Protein AF-A0A9P5QME5-F1 (afdb_monomer)

Mean predicted aligned error: 23.56 Å

Foldseek 3Di:
DPPPPPPDDPQQAAPVPPRDGADVVQVRHDPVVSVVVVVVVPDPDDDDDDDDDDDDDDDDDDDDDDDDDDDDDDDDDDDDDDDDDDDDDDDDDDDDDDDDDDDDDDDDDDDDDDDDPPDDDDDPPDDDDDADPDLQAAPPPRHGHPPVCSVVQQEPLRHGHPPVCSDCVNDVRPDDPVVVVVVVVVVVDDPPPDPPPDDPDPDDDD

Radius of gyration: 39.19 Å; Cα contacts (8 Å, |Δi|>4): 108; chains: 1; bounding box: 88×94×102 Å

Solvent-accessible surface area (backbone atoms only — not comparable to full-atom values): 15048 Å² total; per-residue (Å²): 136,82,84,79,82,88,79,84,81,74,87,46,57,12,72,85,67,76,82,41,66,25,38,80,92,53,74,27,20,24,82,65,59,38,51,52,52,54,53,60,73,72,50,96,74,92,85,82,83,88,85,80,90,86,87,84,90,83,87,89,80,90,89,84,84,87,82,86,85,90,88,85,84,88,85,89,80,88,82,89,83,84,87,83,83,84,78,84,86,80,83,87,83,86,88,85,85,88,88,81,85,85,90,87,90,88,87,86,90,87,89,86,80,89,82,85,83,80,79,82,93,84,78,91,70,87,82,73,76,85,75,75,86,61,60,52,22,12,75,85,80,60,47,80,36,57,76,84,45,31,72,73,26,40,45,92,64,70,48,22,31,43,91,75,41,55,44,71,94,61,35,91,64,86,50,65,61,65,59,53,51,49,55,52,47,62,71,69,49,80,81,88,79,72,77,73,86,72,77,90,71,90,76,81,84,129

Structure (mmCIF, N/CA/C/O backbone):
data_AF-A0A9P5QME5-F1
#
_entry.id   AF-A0A9P5QME5-F1
#
loop_
_atom_site.group_PDB
_atom_site.id
_atom_site.type_symbol
_atom_site.label_atom_id
_atom_site.label_alt_id
_atom_site.label_comp_id
_atom_site.label_asym_id
_atom_site.label_entity_id
_atom_site.label_seq_id
_atom_site.pdbx_PDB_ins_code
_atom_site.Cartn_x
_atom_site.Cartn_y
_atom_site.Cartn_z
_atom_site.occupancy
_atom_site.B_iso_or_equiv
_atom_site.auth_seq_id
_atom_site.auth_comp_id
_atom_site.auth_asym_id
_atom_site.auth_atom_id
_atom_site.pdbx_PDB_model_num
ATOM 1 N N . MET A 1 1 ? 12.843 -11.109 41.846 1.00 45.56 1 MET A N 1
ATOM 2 C CA . MET A 1 1 ? 11.575 -11.791 42.178 1.00 45.56 1 MET A CA 1
ATOM 3 C C . MET A 1 1 ? 10.487 -10.994 41.500 1.00 45.56 1 MET A C 1
ATOM 5 O O . MET A 1 1 ? 9.887 -10.118 42.103 1.00 45.56 1 MET A O 1
ATOM 9 N N . GLU A 1 2 ? 10.344 -11.205 40.196 1.00 48.97 2 GLU A N 1
ATOM 10 C CA . GLU A 1 2 ? 9.246 -10.655 39.417 1.00 48.97 2 GLU A CA 1
ATOM 11 C C . GLU A 1 2 ? 7.987 -11.475 39.699 1.00 48.97 2 GLU A C 1
ATOM 13 O O . GLU A 1 2 ? 7.850 -12.608 39.233 1.00 48.97 2 GLU A O 1
ATOM 18 N N . ASP A 1 3 ? 7.069 -10.905 40.476 1.00 53.53 3 ASP A N 1
ATOM 19 C CA . ASP A 1 3 ? 5.746 -11.478 40.687 1.00 53.53 3 ASP A CA 1
ATOM 20 C C . ASP A 1 3 ? 4.913 -11.357 39.406 1.00 53.53 3 ASP A C 1
ATOM 22 O O . ASP A 1 3 ? 4.231 -10.372 39.120 1.00 53.53 3 ASP A O 1
ATOM 26 N N . ASN A 1 4 ? 4.997 -12.424 38.619 1.00 53.22 4 ASN A N 1
ATOM 27 C CA . ASN A 1 4 ? 4.122 -12.777 37.516 1.00 53.22 4 ASN A CA 1
ATOM 28 C C . ASN A 1 4 ? 2.704 -13.071 38.050 1.00 53.22 4 ASN A C 1
ATOM 30 O O . ASN A 1 4 ? 2.338 -14.222 38.283 1.00 53.22 4 ASN A O 1
ATOM 34 N N . ASN A 1 5 ? 1.893 -12.030 38.265 1.00 56.56 5 ASN A N 1
ATOM 35 C CA . ASN A 1 5 ? 0.489 -12.168 38.667 1.00 56.56 5 ASN A CA 1
ATOM 36 C C . ASN A 1 5 ? -0.425 -12.383 37.439 1.00 56.56 5 ASN A C 1
ATOM 38 O O . ASN A 1 5 ? -1.258 -11.550 37.086 1.00 56.56 5 ASN A O 1
ATOM 42 N N . THR A 1 6 ? -0.247 -13.518 36.756 1.00 58.12 6 THR A N 1
ATOM 43 C CA . THR A 1 6 ? -1.098 -13.978 35.639 1.00 58.12 6 THR A CA 1
ATOM 44 C C . THR A 1 6 ? -2.288 -14.791 36.165 1.00 58.12 6 THR A C 1
ATOM 46 O O . THR A 1 6 ? -2.459 -15.966 35.853 1.00 58.12 6 THR A O 1
ATOM 49 N N . SER A 1 7 ? -3.127 -14.204 37.019 1.00 56.75 7 SER A N 1
ATOM 50 C CA . SER A 1 7 ? -4.334 -14.891 37.506 1.00 56.75 7 SER A CA 1
ATOM 51 C C . SER A 1 7 ? -5.440 -13.921 37.888 1.00 56.75 7 SER A C 1
ATOM 53 O O . SER A 1 7 ? -5.770 -13.838 39.055 1.00 56.75 7 SER A O 1
ATOM 55 N N . GLN A 1 8 ? -6.018 -13.204 36.918 1.00 55.16 8 GLN A N 1
ATOM 56 C CA . GLN A 1 8 ? -7.387 -12.651 36.971 1.00 55.16 8 GLN A CA 1
ATOM 57 C C . GLN A 1 8 ? -7.778 -12.118 35.575 1.00 55.16 8 GLN A C 1
ATOM 59 O O . GLN A 1 8 ? -7.881 -10.913 35.367 1.00 55.16 8 GLN A O 1
ATOM 64 N N . ASN A 1 9 ? -7.954 -12.980 34.570 1.00 62.75 9 ASN A N 1
ATOM 65 C CA . ASN A 1 9 ? -8.528 -12.515 33.299 1.00 62.75 9 ASN A CA 1
ATOM 66 C C . ASN A 1 9 ? -9.528 -13.523 32.733 1.00 62.75 9 ASN A C 1
ATOM 68 O O . ASN A 1 9 ? -9.356 -14.076 31.649 1.00 62.75 9 ASN A O 1
ATOM 72 N N . MET A 1 10 ? -10.584 -13.778 33.508 1.00 61.50 10 MET A N 1
ATOM 73 C CA . MET A 1 10 ? -11.846 -14.205 32.915 1.00 61.50 10 MET A CA 1
ATOM 74 C C . MET A 1 10 ? -12.457 -12.963 32.252 1.00 61.50 10 MET A C 1
ATOM 76 O O . MET A 1 10 ? -12.525 -11.928 32.918 1.00 61.50 10 MET A O 1
ATOM 80 N N . PRO A 1 11 ? -12.871 -13.005 30.973 1.00 79.31 11 PRO A N 1
ATOM 81 C CA . PRO A 1 11 ? -13.381 -11.818 30.301 1.00 79.31 11 PRO A CA 1
ATOM 82 C C . PRO A 1 11 ? -14.681 -11.343 30.965 1.00 79.31 11 PRO A C 1
ATOM 84 O O . PRO A 1 11 ? -15.752 -11.901 30.731 1.00 79.31 11 PRO A O 1
ATOM 87 N N . ILE A 1 12 ? -14.588 -10.322 31.821 1.00 83.81 12 ILE A N 1
ATOM 88 C CA . ILE A 1 12 ? -15.750 -9.723 32.479 1.00 83.81 12 ILE A CA 1
ATOM 89 C C . ILE A 1 12 ? -16.544 -8.988 31.403 1.00 83.81 12 ILE A C 1
ATOM 91 O O . ILE A 1 12 ? -16.054 -8.045 30.779 1.00 83.81 12 ILE A O 1
ATOM 95 N N . VAL A 1 13 ? -17.771 -9.432 31.155 1.00 92.12 13 VAL A N 1
ATOM 96 C CA . VAL A 1 13 ? -18.701 -8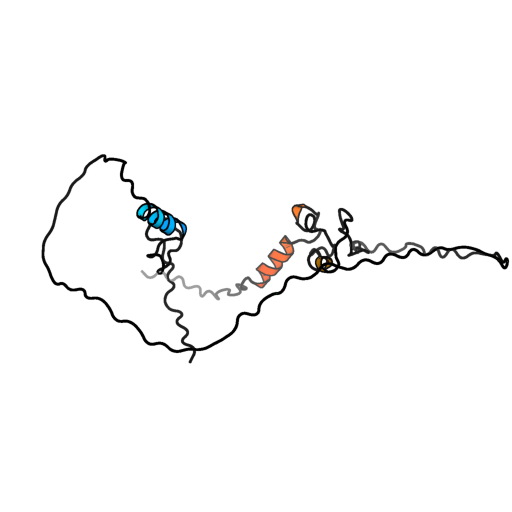.732 30.266 1.00 92.12 13 VAL A CA 1
ATOM 97 C C . VAL A 1 13 ? -19.281 -7.513 30.974 1.00 92.12 13 VAL A C 1
ATOM 99 O O . VAL A 1 13 ? -19.407 -7.478 32.195 1.00 92.12 13 VAL A O 1
ATOM 102 N N . CYS A 1 14 ? -19.628 -6.493 30.198 1.00 95.25 14 CYS A N 1
ATOM 103 C CA . CYS A 1 14 ? -20.226 -5.268 30.701 1.00 95.25 14 CYS A CA 1
ATOM 104 C C . CYS A 1 14 ? -21.460 -5.567 31.568 1.00 95.25 14 CYS A C 1
ATOM 106 O O . CYS A 1 14 ? -22.380 -6.235 31.101 1.00 95.25 14 CYS A O 1
ATOM 108 N N . ALA A 1 15 ? -21.528 -4.980 32.765 1.00 92.69 15 ALA A N 1
ATOM 109 C CA . ALA A 1 15 ? -22.644 -5.125 33.703 1.00 92.69 15 ALA A CA 1
ATOM 110 C C . ALA A 1 15 ? -24.009 -4.739 33.093 1.00 92.69 15 ALA A C 1
ATOM 112 O O . ALA A 1 15 ? -25.019 -5.365 33.390 1.00 92.69 15 ALA A O 1
ATOM 113 N N . ASN A 1 16 ? -24.035 -3.778 32.159 1.00 89.25 16 ASN A N 1
ATOM 114 C CA . ASN A 1 16 ? -25.235 -3.423 31.382 1.00 89.25 16 ASN A CA 1
ATOM 115 C C . ASN A 1 16 ? -25.607 -4.426 30.264 1.00 89.25 16 ASN A C 1
ATOM 117 O O . ASN A 1 16 ? -26.456 -4.118 29.431 1.00 89.25 16 ASN A O 1
ATOM 121 N N . GLY A 1 17 ? -24.952 -5.586 30.170 1.00 89.12 17 GLY A N 1
ATOM 122 C CA . GLY A 1 17 ? -25.326 -6.662 29.245 1.00 89.12 17 GLY A CA 1
ATOM 123 C C . GLY A 1 17 ? -25.098 -6.375 27.755 1.00 89.12 17 GLY A C 1
ATOM 124 O O . GLY A 1 17 ? -25.657 -7.062 26.909 1.00 89.12 17 GLY A O 1
ATOM 125 N N . CYS A 1 18 ? -24.279 -5.382 27.391 1.00 91.56 18 CYS A N 1
ATOM 126 C CA . CYS A 1 18 ? -24.113 -4.953 25.992 1.00 91.56 18 CYS A CA 1
ATOM 127 C C . CYS A 1 18 ? -23.162 -5.824 25.142 1.00 91.56 18 CYS A C 1
ATOM 129 O O . CYS A 1 18 ? -22.873 -5.474 23.999 1.00 91.56 18 CYS A O 1
ATOM 131 N N . GLY A 1 19 ? -22.633 -6.920 25.695 1.00 89.94 19 GLY A N 1
ATOM 132 C CA . GLY A 1 19 ? -21.739 -7.848 24.988 1.00 89.94 19 GLY A CA 1
ATOM 133 C C . GLY A 1 19 ? -20.298 -7.360 24.778 1.00 89.94 19 GLY A C 1
ATOM 134 O O . GLY A 1 19 ? -19.518 -8.042 24.124 1.00 89.94 19 GLY A O 1
ATOM 135 N N . PHE A 1 20 ? -19.920 -6.200 25.327 1.00 92.50 20 PHE A N 1
ATOM 136 C CA . PHE A 1 20 ? -18.538 -5.702 25.316 1.00 92.50 20 PHE A CA 1
ATOM 137 C C . PHE A 1 20 ? -17.849 -5.941 26.667 1.00 92.50 20 PHE A C 1
ATOM 139 O O . PHE A 1 20 ? -18.527 -6.028 27.689 1.00 92.50 20 PHE A O 1
ATOM 146 N N . TYR A 1 21 ? -16.517 -6.004 26.693 1.00 93.62 21 TYR A N 1
ATOM 147 C CA . TYR A 1 21 ? -15.744 -6.216 27.922 1.00 93.62 21 TYR A CA 1
ATOM 148 C C . TYR A 1 21 ? -15.855 -5.024 28.893 1.00 93.62 21 TYR A C 1
ATOM 150 O O . TYR A 1 21 ? -15.732 -3.860 28.497 1.00 93.62 21 TYR A O 1
ATOM 158 N N . GLY A 1 22 ? -16.123 -5.318 30.164 1.00 92.88 22 GLY A N 1
ATOM 159 C CA . GLY A 1 22 ? -16.172 -4.360 31.265 1.00 92.88 22 GLY A CA 1
ATOM 160 C C . GLY A 1 22 ? -14.813 -4.206 31.948 1.00 92.88 22 GLY A C 1
ATOM 161 O O . GLY A 1 22 ? -13.978 -5.103 31.879 1.00 92.88 22 GLY A O 1
ATOM 162 N N . ASN A 1 23 ? -14.581 -3.067 32.605 1.00 89.69 23 ASN A N 1
ATOM 163 C CA . ASN A 1 23 ? -13.358 -2.832 33.375 1.00 89.69 23 ASN A CA 1
ATOM 164 C C . ASN A 1 23 ? -13.697 -2.691 34.878 1.00 89.69 23 ASN A C 1
ATOM 166 O O . ASN A 1 23 ? -14.629 -1.972 35.233 1.00 89.69 23 ASN A O 1
ATOM 170 N N . PRO A 1 24 ? -12.961 -3.318 35.806 1.00 89.00 24 PRO A N 1
ATOM 171 C CA . PRO A 1 24 ? -13.186 -3.107 37.239 1.00 89.00 24 PRO A CA 1
ATOM 172 C C . PRO A 1 24 ? -13.081 -1.632 37.669 1.00 89.00 24 PRO A C 1
ATOM 174 O O . PRO A 1 24 ? -13.783 -1.217 38.585 1.00 89.00 24 PRO A O 1
ATOM 177 N N . ILE A 1 25 ? -12.291 -0.805 36.969 1.00 87.50 25 ILE A N 1
ATOM 178 C CA . ILE A 1 25 ? -12.149 0.637 37.258 1.00 87.50 25 ILE A CA 1
ATOM 179 C C . ILE A 1 25 ? -13.458 1.407 37.011 1.00 87.50 25 ILE A C 1
ATOM 181 O O . ILE A 1 25 ? -13.712 2.425 37.649 1.00 87.50 25 ILE A O 1
ATOM 185 N N . ASN A 1 26 ? -14.304 0.947 36.086 1.00 88.44 26 ASN A N 1
ATOM 186 C CA . ASN A 1 26 ? -15.525 1.643 35.680 1.00 88.44 26 ASN A CA 1
ATOM 187 C C . ASN A 1 26 ? -16.798 0.864 36.060 1.00 88.44 26 ASN A C 1
ATOM 189 O O . ASN A 1 26 ? -17.776 0.864 35.311 1.00 88.44 26 ASN A O 1
ATOM 193 N N . ASN A 1 27 ? -16.782 0.218 37.232 1.00 89.12 27 ASN A N 1
ATOM 194 C CA . ASN A 1 27 ? -17.872 -0.612 37.761 1.00 89.12 27 ASN A CA 1
ATOM 195 C C . ASN A 1 27 ? -18.264 -1.766 36.821 1.00 89.12 27 ASN A C 1
ATOM 197 O O . ASN A 1 27 ? -19.446 -2.024 36.600 1.00 89.12 27 ASN A O 1
ATOM 201 N N . ASN A 1 28 ? -17.274 -2.445 36.234 1.00 91.81 28 ASN A N 1
ATOM 202 C CA . ASN A 1 28 ? -17.462 -3.537 35.273 1.00 91.81 28 ASN A CA 1
ATOM 203 C C . ASN A 1 28 ? -18.304 -3.139 34.051 1.00 91.81 28 ASN A C 1
ATOM 205 O O . ASN A 1 28 ? -18.973 -3.976 33.449 1.00 91.81 28 ASN A O 1
ATOM 209 N N . MET A 1 29 ? -18.283 -1.868 33.650 1.00 93.38 29 MET A N 1
ATOM 210 C CA . MET A 1 29 ? -19.073 -1.358 32.532 1.00 93.38 29 MET A CA 1
ATOM 211 C C . MET A 1 29 ? -18.200 -1.178 31.281 1.00 93.38 29 MET A C 1
ATOM 213 O O . MET A 1 29 ? -16.991 -0.991 31.362 1.00 93.38 29 MET A O 1
ATOM 217 N N . CYS A 1 30 ? -18.758 -1.192 30.072 1.00 94.12 30 CYS A N 1
ATOM 218 C CA . CYS A 1 30 ? -17.967 -0.794 28.903 1.00 94.12 30 CYS A CA 1
ATOM 219 C C . CYS A 1 30 ? -17.785 0.734 28.863 1.00 94.12 30 CYS A C 1
ATOM 221 O O . CYS A 1 30 ? -18.551 1.489 29.465 1.00 94.12 30 CYS A O 1
ATOM 223 N N . SER A 1 31 ? -16.808 1.223 28.095 1.00 90.19 31 SER A N 1
ATOM 224 C CA . SER A 1 31 ? -16.542 2.664 27.942 1.00 90.19 31 SER A CA 1
ATOM 225 C C . SER A 1 31 ? -17.744 3.472 27.421 1.00 90.19 31 SER A C 1
ATOM 227 O O . SER A 1 31 ? -17.856 4.660 27.723 1.00 90.19 31 SER A O 1
ATOM 229 N N . LYS A 1 32 ? -18.663 2.846 26.670 1.00 92.62 32 LYS A N 1
ATOM 230 C CA . LYS A 1 32 ? -19.908 3.473 26.189 1.00 92.62 32 LYS A CA 1
ATOM 231 C C . LYS A 1 32 ? -20.979 3.538 27.279 1.00 92.62 32 LYS A C 1
ATOM 233 O O . LYS A 1 32 ? -21.525 4.608 27.532 1.00 92.62 32 LYS A O 1
ATOM 238 N N . CYS A 1 33 ? -21.248 2.417 27.945 1.00 93.94 33 CYS A N 1
ATOM 239 C CA . CYS A 1 33 ? -22.246 2.332 29.008 1.00 93.94 33 CYS A CA 1
ATOM 240 C C . CYS A 1 33 ? -21.843 3.156 30.236 1.00 93.94 33 CYS A C 1
ATOM 242 O O . CYS A 1 33 ? -22.696 3.803 30.833 1.00 93.94 33 CYS A O 1
ATOM 244 N N . PHE A 1 34 ? -20.549 3.211 30.567 1.00 93.38 34 PHE A N 1
ATOM 245 C CA . PHE A 1 34 ? -20.064 4.055 31.656 1.00 93.38 34 PHE A CA 1
ATOM 246 C C . PHE A 1 34 ? -20.339 5.535 31.371 1.00 93.38 34 PHE A C 1
ATOM 248 O O . PHE A 1 34 ? -20.935 6.210 32.200 1.00 93.38 34 PHE A O 1
ATOM 255 N N . LYS A 1 35 ? -20.021 6.020 30.160 1.00 93.12 35 LYS A N 1
ATOM 256 C CA . LYS A 1 35 ? -20.321 7.403 29.747 1.00 93.12 35 LYS A CA 1
ATOM 257 C C . LYS A 1 35 ? -21.814 7.722 29.817 1.00 93.12 35 LYS A C 1
ATOM 259 O O . LYS A 1 35 ? -22.168 8.798 30.284 1.00 93.12 35 LYS A O 1
ATOM 264 N N . GLN A 1 36 ? -22.678 6.802 29.386 1.00 90.44 36 GLN A N 1
ATOM 265 C CA . GLN A 1 36 ? -24.132 6.985 29.467 1.00 90.44 36 GLN A CA 1
ATOM 266 C C . GLN A 1 36 ? -24.603 7.150 30.915 1.00 90.44 36 GLN A C 1
ATOM 268 O O . GLN A 1 36 ? -25.378 8.059 31.197 1.00 90.44 36 GLN A O 1
ATOM 273 N N . VAL A 1 37 ? -24.102 6.321 31.835 1.00 87.06 37 VAL A N 1
ATOM 274 C CA . VAL A 1 37 ? -24.441 6.411 33.264 1.00 87.06 37 VAL A CA 1
ATOM 275 C C . VAL A 1 37 ? -23.867 7.684 33.892 1.00 87.06 37 VAL A C 1
ATOM 277 O O . VAL A 1 37 ? -24.584 8.394 34.591 1.00 87.06 37 VAL A O 1
ATOM 280 N N . SER A 1 38 ? -22.618 8.047 33.588 1.00 83.88 38 SER A N 1
ATOM 281 C CA . SER A 1 38 ? -22.007 9.287 34.084 1.00 83.88 38 SER A CA 1
ATOM 282 C C . SER A 1 38 ? -22.748 10.540 33.608 1.00 83.88 38 SER A C 1
ATOM 284 O O . SER A 1 38 ? -22.919 11.477 34.379 1.00 83.88 38 SER A O 1
ATOM 286 N N . GLN A 1 39 ? -23.222 10.559 32.359 1.00 82.12 39 GLN A N 1
ATOM 287 C CA . GLN A 1 39 ? -23.988 11.682 31.806 1.00 82.12 39 GLN A CA 1
ATOM 288 C C . GLN A 1 39 ? -25.402 11.759 32.391 1.00 82.12 39 GLN A C 1
ATOM 290 O O . GLN A 1 39 ? -25.888 12.855 32.659 1.00 82.12 39 GLN A O 1
ATOM 295 N N . LYS A 1 40 ? -26.039 10.609 32.651 1.00 79.19 40 LYS A N 1
ATOM 296 C CA . LYS A 1 40 ? -27.345 10.540 33.324 1.00 79.19 40 LYS A CA 1
ATOM 297 C C . LYS A 1 40 ? -27.268 11.061 34.765 1.00 79.19 40 LYS A C 1
ATOM 299 O O . LYS A 1 40 ? -28.196 11.715 35.217 1.00 79.19 40 LYS A O 1
ATOM 304 N N . ASN A 1 41 ? -26.146 10.821 35.449 1.00 76.38 41 ASN A N 1
ATOM 305 C CA . ASN A 1 41 ? -25.913 11.271 36.825 1.00 76.38 41 ASN A CA 1
ATOM 306 C C . ASN A 1 41 ? -25.453 12.737 36.934 1.00 76.38 41 ASN A C 1
ATOM 308 O O . ASN A 1 41 ? -25.523 13.310 38.015 1.00 76.38 41 ASN A O 1
ATOM 312 N N . ASN A 1 42 ? -24.963 13.348 35.849 1.00 72.88 42 ASN A N 1
ATOM 313 C CA . ASN A 1 42 ? -24.484 14.737 35.844 1.00 72.88 42 ASN A CA 1
ATOM 314 C C . ASN A 1 42 ? -25.526 15.742 35.313 1.00 72.88 42 ASN A C 1
ATOM 316 O O . ASN A 1 42 ? -25.275 16.942 35.321 1.00 72.88 42 ASN A O 1
ATOM 320 N N . SER A 1 43 ? -26.700 15.280 34.870 1.00 57.25 43 SER A N 1
ATOM 321 C CA . SER A 1 43 ? -27.783 16.150 34.404 1.00 57.25 43 SER A CA 1
ATOM 322 C C . SER A 1 43 ? -28.946 16.153 35.403 1.00 57.25 43 SER A C 1
ATOM 324 O O . SER A 1 43 ? -29.579 15.113 35.596 1.00 57.25 43 SER A O 1
ATOM 326 N N . PRO A 1 44 ? -29.273 17.293 36.038 1.00 58.25 44 PRO A N 1
ATOM 327 C CA . PRO A 1 44 ? -30.467 17.408 36.853 1.00 58.25 44 PRO A CA 1
ATOM 328 C C . PRO A 1 44 ? -31.637 17.787 35.943 1.00 58.25 44 PRO A C 1
ATOM 330 O O . PRO A 1 44 ? -31.926 18.965 35.760 1.00 58.25 44 PRO A O 1
ATOM 333 N N . ASN A 1 45 ? -32.326 16.805 35.361 1.00 50.56 45 ASN A N 1
ATOM 334 C CA . ASN A 1 45 ? -33.743 17.007 35.060 1.00 50.56 45 ASN A CA 1
ATOM 335 C C . ASN A 1 45 ? -34.525 15.681 35.010 1.00 50.56 45 ASN A C 1
ATOM 337 O O . ASN A 1 45 ? -34.280 14.860 34.119 1.00 50.56 45 ASN A O 1
ATOM 341 N N . PRO A 1 46 ? -35.473 15.462 35.940 1.00 61.75 46 PRO A N 1
ATOM 342 C CA . PRO A 1 46 ? -36.446 14.389 35.854 1.00 61.75 46 PRO A CA 1
ATOM 343 C C . PRO A 1 46 ? -37.601 14.845 34.959 1.00 61.75 46 PRO A C 1
ATOM 345 O O . PRO A 1 46 ? -38.164 15.902 35.201 1.00 61.75 46 PRO A O 1
ATOM 348 N N . ASN A 1 47 ? -37.952 14.068 33.932 1.00 42.72 47 ASN A N 1
ATOM 349 C CA . ASN A 1 47 ? -39.333 13.916 33.450 1.00 42.72 47 ASN A CA 1
ATOM 350 C C . ASN A 1 47 ? -39.381 12.981 32.237 1.00 42.72 47 ASN A C 1
ATOM 352 O O . ASN A 1 47 ? -39.238 13.409 31.098 1.00 42.72 47 ASN A O 1
ATOM 356 N N . THR A 1 48 ? -39.673 11.710 32.501 1.00 48.75 48 THR A N 1
ATOM 357 C CA . THR A 1 48 ? -40.696 10.977 31.743 1.00 48.75 48 THR A CA 1
ATOM 358 C C . THR A 1 48 ? -41.358 9.999 32.702 1.00 48.75 48 THR A C 1
ATOM 360 O O . THR A 1 48 ? -40.714 9.081 33.212 1.00 48.75 48 THR A O 1
ATOM 363 N N . SER A 1 49 ? -42.630 10.269 32.977 1.00 47.59 49 SER A N 1
ATOM 364 C CA . SER A 1 49 ? -43.505 9.514 33.860 1.00 47.59 49 SER A CA 1
ATOM 365 C C . SER A 1 49 ? -43.836 8.121 33.325 1.00 47.59 49 SER A C 1
ATOM 367 O O . SER A 1 49 ? -44.064 7.922 32.136 1.00 47.59 49 SER A O 1
ATOM 369 N N . ALA A 1 50 ? -43.872 7.203 34.286 1.00 45.78 50 ALA A N 1
ATOM 370 C CA . ALA A 1 50 ? -44.650 5.978 34.434 1.00 45.78 50 ALA A CA 1
ATOM 371 C C . ALA A 1 50 ? -45.657 5.545 33.346 1.00 45.78 50 ALA A C 1
ATOM 373 O O . ALA A 1 50 ? -46.577 6.276 32.993 1.00 45.78 50 ALA A O 1
ATOM 374 N N . ALA A 1 51 ? -45.597 4.247 33.039 1.00 42.97 51 ALA A N 1
ATOM 375 C CA . ALA A 1 51 ? -46.712 3.291 33.100 1.00 42.97 51 ALA A CA 1
ATOM 376 C C . ALA A 1 51 ? -46.102 1.869 33.135 1.00 42.97 51 ALA A C 1
ATOM 378 O O . ALA A 1 51 ? -45.101 1.644 32.469 1.00 42.97 51 ALA A O 1
ATOM 379 N N . VAL A 1 52 ? -46.591 0.832 33.814 1.00 41.75 52 VAL A N 1
ATOM 380 C CA . VAL A 1 52 ? -47.492 0.622 34.955 1.00 41.75 52 VAL A CA 1
ATOM 381 C C . VAL A 1 52 ? -47.344 -0.881 35.307 1.00 41.75 52 VAL A C 1
ATOM 383 O O . VAL A 1 52 ? -47.140 -1.688 34.408 1.00 41.75 52 VAL A O 1
ATOM 386 N N . SER A 1 53 ? -47.450 -1.231 36.593 1.00 44.28 53 SER A N 1
ATOM 387 C CA . SER A 1 53 ? -47.823 -2.543 37.175 1.00 44.28 53 SER A CA 1
ATOM 388 C C . SER A 1 53 ? -47.120 -3.851 36.756 1.00 44.28 53 SER A C 1
ATOM 390 O O . SER A 1 53 ? -47.311 -4.357 35.657 1.00 44.28 53 SER A O 1
ATOM 392 N N . THR A 1 54 ? -46.530 -4.560 37.730 1.00 38.06 54 THR A N 1
ATOM 393 C CA . THR A 1 54 ? -47.173 -5.719 38.405 1.00 38.06 54 THR A CA 1
ATOM 394 C C . THR A 1 54 ? -46.315 -6.215 39.583 1.00 38.06 54 THR A C 1
ATOM 396 O O . THR A 1 54 ? -45.095 -6.108 39.596 1.00 38.06 54 THR A O 1
ATOM 399 N N . GLN A 1 55 ? -47.027 -6.665 40.610 1.00 50.41 55 GLN A N 1
ATOM 400 C CA . GLN A 1 55 ? -46.682 -6.914 42.009 1.00 50.41 55 GLN A CA 1
ATOM 401 C C . GLN A 1 55 ? -45.788 -8.151 42.236 1.00 50.41 55 GLN A C 1
ATOM 403 O O . GLN A 1 55 ? -45.894 -9.112 41.481 1.00 50.41 55 GLN A O 1
ATOM 408 N N . LYS A 1 56 ? -45.032 -8.192 43.351 1.00 42.09 56 LYS A N 1
ATOM 409 C CA . LYS A 1 56 ? -45.286 -9.102 44.501 1.00 42.09 56 LYS A CA 1
ATOM 410 C C . LYS A 1 56 ? -44.228 -8.944 45.611 1.00 42.09 56 LYS A C 1
ATOM 412 O O . LYS A 1 56 ? -43.031 -8.946 45.361 1.00 42.09 56 LYS A O 1
ATOM 417 N N . GLN A 1 57 ? -44.733 -8.813 46.837 1.00 45.16 57 GLN A N 1
ATOM 418 C CA . GLN A 1 57 ? -44.044 -8.730 48.132 1.00 45.16 57 GLN A CA 1
ATOM 419 C C . GLN A 1 57 ? -43.308 -10.028 48.497 1.00 45.16 57 GLN A C 1
ATOM 421 O O . GLN A 1 57 ? -43.856 -11.097 48.221 1.00 45.16 57 GLN A O 1
ATOM 426 N N . THR A 1 58 ? -42.175 -9.944 49.214 1.00 34.31 58 THR A N 1
ATOM 427 C CA . THR A 1 58 ? -41.963 -10.548 50.560 1.00 34.31 58 THR A CA 1
ATOM 428 C C . THR A 1 58 ? -40.630 -10.064 51.175 1.00 34.31 58 THR A C 1
ATOM 430 O O . THR A 1 58 ? -39.583 -10.270 50.573 1.00 34.31 58 THR A O 1
ATOM 433 N N . GLU A 1 59 ? -40.674 -9.440 52.359 1.00 51.00 59 GLU A N 1
ATOM 434 C CA . GLU A 1 59 ? -39.572 -9.432 53.353 1.00 51.00 59 GLU A CA 1
ATOM 435 C C . GLU A 1 59 ? -39.747 -10.648 54.292 1.00 51.00 59 GLU A C 1
ATOM 437 O O . GLU A 1 59 ? -40.841 -11.231 54.285 1.00 51.00 59 GLU A O 1
ATOM 442 N N . PRO A 1 60 ? -38.709 -11.117 55.019 1.00 51.59 60 PRO A N 1
ATOM 443 C CA . PRO A 1 60 ? -38.223 -10.538 56.303 1.00 51.59 60 PRO A CA 1
ATOM 444 C C . PRO A 1 60 ? -36.664 -10.523 56.368 1.00 51.59 60 PRO A C 1
ATOM 446 O O .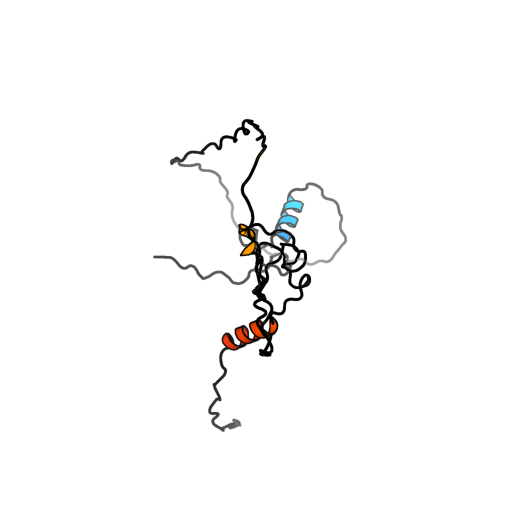 PRO A 1 60 ? -36.031 -11.081 55.481 1.00 51.59 60 PRO A O 1
ATOM 449 N N . ASP A 1 61 ? -35.886 -10.041 57.344 1.00 35.41 61 ASP A N 1
ATOM 450 C CA . ASP A 1 61 ? -35.981 -9.222 58.563 1.00 35.41 61 ASP A CA 1
ATOM 451 C C . ASP A 1 61 ? -34.527 -9.153 59.141 1.00 35.41 61 ASP A C 1
ATOM 453 O O . ASP A 1 61 ? -33.883 -10.191 59.278 1.00 35.41 61 ASP A O 1
ATOM 457 N N . LEU A 1 62 ? -34.039 -7.931 59.436 1.00 49.53 62 LEU A N 1
ATOM 458 C CA . LEU A 1 62 ? -33.054 -7.516 60.480 1.00 49.53 62 LEU A CA 1
ATOM 459 C C . LEU A 1 62 ? -31.551 -7.986 60.446 1.00 49.53 62 LEU A C 1
ATOM 461 O O . LEU A 1 62 ? -31.169 -8.842 59.658 1.00 49.53 62 LEU A O 1
ATOM 465 N N . PRO A 1 63 ? -30.635 -7.414 61.282 1.00 58.91 63 PRO A N 1
ATOM 466 C CA . PRO A 1 63 ? -30.062 -6.052 61.175 1.00 58.91 63 PRO A CA 1
ATOM 467 C C . PRO A 1 63 ? -28.521 -5.997 61.441 1.00 58.91 63 PRO A C 1
ATOM 469 O O . PRO A 1 63 ? -27.940 -6.981 61.878 1.00 58.91 63 PRO A O 1
ATOM 472 N N . MET A 1 64 ? -27.854 -4.839 61.253 1.00 38.19 64 MET A N 1
ATOM 473 C CA . MET A 1 64 ? -26.883 -4.214 62.202 1.00 38.19 64 MET A CA 1
ATOM 474 C C . MET A 1 64 ? -25.877 -3.226 61.563 1.00 38.19 64 MET A C 1
ATOM 476 O O . MET A 1 64 ? -25.141 -3.565 60.646 1.00 38.19 64 MET A O 1
ATOM 480 N N . THR A 1 65 ? -25.806 -2.045 62.199 1.00 33.50 65 THR A N 1
ATOM 481 C CA . THR A 1 65 ? -24.592 -1.283 62.585 1.00 33.50 65 THR A CA 1
ATOM 482 C C . THR A 1 65 ? -23.715 -0.683 61.467 1.00 33.50 65 THR A C 1
ATOM 484 O O . THR A 1 65 ? -22.997 -1.386 60.777 1.00 33.50 65 THR A O 1
ATOM 487 N N . GLN A 1 66 ? -23.825 0.614 61.149 1.00 39.28 66 GLN A N 1
ATOM 488 C CA . GLN A 1 66 ? -23.292 1.815 61.835 1.00 39.28 66 GLN A CA 1
ATOM 489 C C . GLN A 1 66 ? -21.802 2.157 61.575 1.00 39.28 66 GLN A C 1
ATOM 491 O O . GLN A 1 66 ? -20.920 1.318 61.696 1.00 39.28 66 GLN A O 1
ATOM 496 N N . LEU A 1 67 ? -21.604 3.474 61.382 1.00 35.88 67 LEU A N 1
ATOM 497 C CA . LEU A 1 67 ? -20.417 4.332 61.570 1.00 35.88 67 LEU A CA 1
ATOM 498 C C . LEU A 1 67 ? -19.470 4.620 60.379 1.00 35.88 67 LEU A C 1
ATOM 500 O O . LEU A 1 67 ? -18.653 3.807 59.965 1.00 35.88 67 LEU A O 1
ATOM 504 N N . ALA A 1 68 ? -19.515 5.886 59.939 1.00 41.75 68 ALA A N 1
ATOM 505 C CA . ALA A 1 68 ? -18.357 6.649 59.454 1.00 41.75 68 ALA A CA 1
ATOM 506 C C . ALA A 1 68 ? -17.419 7.000 60.639 1.00 41.75 68 ALA A C 1
ATOM 508 O O . ALA A 1 68 ? -17.879 6.972 61.785 1.00 41.75 68 ALA A O 1
ATOM 509 N N . PRO A 1 69 ? -16.138 7.360 60.403 1.00 50.38 69 PRO A N 1
ATOM 510 C CA . PRO A 1 69 ? -15.800 8.781 60.209 1.00 50.38 69 PRO A CA 1
ATOM 511 C C . PRO A 1 69 ? -14.639 9.065 59.217 1.00 50.38 69 PRO A C 1
ATOM 513 O O . PRO A 1 69 ? -13.898 8.179 58.802 1.00 50.38 69 PRO A O 1
ATOM 516 N N . ALA A 1 70 ? -14.499 10.343 58.844 1.00 41.84 70 ALA A N 1
ATOM 517 C CA . ALA A 1 70 ? -13.356 10.967 58.150 1.00 41.84 70 ALA A CA 1
ATOM 518 C C . ALA A 1 70 ? -12.205 11.308 59.148 1.00 41.84 70 ALA A C 1
ATOM 520 O O . ALA A 1 70 ? -12.324 10.944 60.316 1.00 41.84 70 ALA A O 1
ATOM 521 N N . PRO A 1 71 ? -11.239 12.204 58.841 1.00 56.41 71 PRO A N 1
ATOM 522 C CA . PRO A 1 71 ? -10.197 12.246 57.800 1.00 56.41 71 PRO A CA 1
ATOM 523 C C . PRO A 1 71 ? -8.765 12.230 58.410 1.00 56.41 71 PRO A C 1
ATOM 525 O O . PRO A 1 71 ? -8.574 12.660 59.545 1.00 56.41 71 PRO A O 1
ATOM 528 N N . THR A 1 72 ? -7.722 11.891 57.636 1.00 35.12 72 THR A N 1
ATOM 529 C CA . THR A 1 72 ? -6.333 12.236 58.021 1.00 35.12 72 THR A CA 1
ATOM 530 C C . THR A 1 72 ? -5.434 12.470 56.804 1.00 35.12 72 THR A C 1
ATOM 532 O O . THR A 1 72 ? -5.358 11.651 55.893 1.00 35.12 72 THR A O 1
ATOM 535 N N . THR A 1 73 ? -4.782 13.631 56.794 1.00 45.69 73 THR A N 1
ATOM 536 C CA . THR A 1 73 ? -3.741 14.087 55.857 1.00 45.69 73 THR A CA 1
ATOM 537 C C . THR A 1 73 ? -2.330 13.688 56.371 1.00 45.69 73 THR A C 1
ATOM 539 O O . THR A 1 73 ? -2.237 12.876 57.288 1.00 45.69 73 THR A O 1
ATOM 542 N N . PRO A 1 74 ? -1.227 14.210 55.792 1.00 61.09 74 PRO A N 1
ATOM 543 C CA . PRO A 1 74 ? -0.252 13.543 54.920 1.00 61.09 74 PRO A CA 1
ATOM 544 C C . PRO A 1 74 ? 1.032 13.074 55.656 1.00 61.09 74 PRO A C 1
ATOM 546 O O . PRO A 1 74 ? 1.153 13.226 56.870 1.00 61.09 74 PRO A O 1
ATOM 549 N N . PRO A 1 75 ? 2.054 12.584 54.926 1.00 59.06 75 PRO A N 1
ATOM 550 C CA . PRO A 1 75 ? 3.272 13.399 54.917 1.00 59.06 75 PRO A CA 1
ATOM 551 C C . PRO A 1 75 ? 3.922 13.582 53.538 1.00 59.06 75 PRO A C 1
ATOM 553 O O . PRO A 1 75 ? 3.817 12.767 52.625 1.00 59.06 75 PRO A O 1
ATOM 556 N N . ALA A 1 76 ? 4.614 14.714 53.444 1.00 46.41 76 ALA A N 1
ATOM 557 C CA . ALA A 1 76 ? 5.481 15.137 52.362 1.00 46.41 76 ALA A CA 1
ATOM 558 C C . ALA A 1 76 ? 6.754 14.283 52.263 1.00 46.41 76 ALA A C 1
ATOM 560 O O . ALA A 1 76 ? 7.300 13.872 53.286 1.00 46.41 76 ALA A O 1
ATOM 561 N N . SER A 1 77 ? 7.284 14.139 51.044 1.00 44.22 77 SER A N 1
ATOM 562 C CA . SER A 1 77 ? 8.702 14.383 50.725 1.00 44.22 77 SER A CA 1
ATOM 563 C C . SER A 1 77 ? 8.946 14.346 49.210 1.00 44.22 77 SER A C 1
ATOM 565 O O . SER A 1 77 ? 8.761 13.329 48.554 1.00 44.22 77 SER A O 1
ATOM 567 N N . SER A 1 78 ? 9.307 15.521 48.690 1.00 45.56 78 SER A N 1
ATOM 568 C CA . SER A 1 78 ? 10.421 15.835 47.782 1.00 45.56 78 SER A CA 1
ATOM 569 C C . SER A 1 78 ? 10.917 14.769 46.794 1.00 45.56 78 SER A C 1
ATOM 571 O O . SER A 1 78 ? 11.375 13.715 47.218 1.00 45.56 78 SER A O 1
ATOM 573 N N . THR A 1 79 ? 11.001 15.115 45.498 1.00 42.53 79 THR A N 1
ATOM 574 C CA . THR A 1 79 ? 12.278 15.339 44.764 1.00 42.53 79 THR A CA 1
ATOM 575 C C . THR A 1 79 ? 12.022 15.797 43.309 1.00 42.53 79 THR A C 1
ATOM 577 O O . THR A 1 79 ? 11.525 15.050 42.478 1.00 42.53 79 THR A O 1
ATOM 580 N N . ILE A 1 80 ? 12.340 17.070 43.051 1.00 47.19 80 ILE A N 1
ATOM 581 C CA . ILE A 1 80 ? 13.052 17.679 41.902 1.00 47.19 80 ILE A CA 1
ATOM 582 C C . ILE A 1 80 ? 13.060 16.922 40.551 1.00 47.19 80 ILE A C 1
ATOM 584 O O . ILE A 1 80 ? 13.710 15.887 40.431 1.00 47.19 80 ILE A O 1
ATOM 588 N N . SER A 1 81 ? 12.531 17.553 39.488 1.00 47.06 81 SER A N 1
ATOM 589 C CA . SER A 1 81 ? 13.324 17.923 38.290 1.00 47.06 81 SER A CA 1
ATOM 590 C C . SER A 1 81 ? 12.554 18.797 37.282 1.00 47.06 81 SER A C 1
ATOM 592 O O . SER A 1 81 ? 11.418 18.531 36.906 1.00 47.06 81 SER A O 1
ATOM 594 N N . SER A 1 82 ? 13.252 19.861 36.895 1.00 61.31 82 SER A N 1
ATOM 595 C CA . SER A 1 82 ? 13.042 20.986 35.975 1.00 61.31 82 SER A CA 1
ATOM 596 C C . SER A 1 82 ? 12.154 20.818 34.723 1.00 61.31 82 SER A C 1
ATOM 598 O O . SER A 1 82 ? 12.269 19.818 34.017 1.00 61.31 82 SER A O 1
ATOM 600 N N . PRO A 1 83 ? 11.410 21.871 34.317 1.00 53.88 83 PRO A N 1
ATOM 601 C CA . PRO A 1 83 ? 10.915 22.034 32.953 1.00 53.88 83 PRO A CA 1
ATOM 602 C C . PRO A 1 83 ? 11.923 22.809 32.082 1.00 53.88 83 PRO A C 1
ATOM 604 O O . PRO A 1 83 ? 12.301 23.940 32.387 1.00 53.88 83 PRO A O 1
ATOM 607 N N . VAL A 1 84 ? 12.342 22.206 30.968 1.00 49.34 84 VAL A N 1
ATOM 608 C CA . VAL A 1 84 ? 13.125 22.875 29.919 1.00 49.34 84 VAL A CA 1
ATOM 609 C C . VAL A 1 84 ? 12.172 23.722 29.075 1.00 49.34 84 VAL A C 1
ATOM 611 O O . VAL A 1 84 ? 11.247 23.200 28.455 1.00 49.34 84 VAL A O 1
ATOM 614 N N . GLN A 1 85 ? 12.385 25.037 29.073 1.00 51.41 85 GLN A N 1
ATOM 615 C CA . GLN A 1 85 ? 11.671 25.971 28.208 1.00 51.41 85 GLN A CA 1
ATOM 616 C C . GLN A 1 85 ? 12.133 25.804 26.756 1.00 51.41 85 GLN A C 1
ATOM 618 O O . GLN A 1 85 ? 13.324 25.873 26.460 1.00 51.41 85 GLN A O 1
ATOM 623 N N . VAL A 1 86 ? 11.180 25.608 25.845 1.00 45.22 86 VAL A N 1
ATOM 624 C CA . VAL A 1 86 ? 11.413 25.629 24.398 1.00 45.22 86 VAL A CA 1
ATOM 625 C C . VAL A 1 86 ? 11.245 27.068 23.915 1.00 45.22 86 VAL A C 1
ATOM 627 O O . VAL A 1 86 ? 10.159 27.639 23.999 1.00 45.22 86 VAL A O 1
ATOM 630 N N . GLN A 1 87 ? 12.339 27.654 23.435 1.00 62.91 87 GLN A N 1
ATOM 631 C CA . GLN A 1 87 ? 12.375 28.974 22.809 1.00 62.91 87 GLN A CA 1
ATOM 632 C C . GLN A 1 87 ? 11.910 28.871 21.338 1.00 62.91 87 GLN A C 1
ATOM 634 O O . GLN A 1 87 ? 12.240 27.888 20.670 1.00 62.91 87 GLN A O 1
ATOM 639 N N . PRO A 1 88 ? 11.148 29.846 20.808 1.00 62.78 88 PRO A N 1
ATOM 640 C CA . PRO A 1 88 ? 10.717 29.844 19.409 1.00 62.78 88 PRO A CA 1
ATOM 641 C C . PRO A 1 88 ? 11.873 30.199 18.448 1.00 62.78 88 PRO A C 1
ATO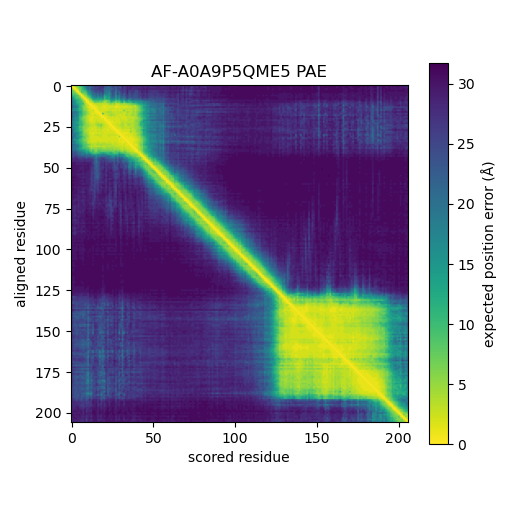M 643 O O . PRO A 1 88 ? 12.711 31.037 18.790 1.00 62.78 88 PRO A O 1
ATOM 646 N N . PRO A 1 89 ? 11.928 29.608 17.237 1.00 53.38 89 PRO A N 1
ATOM 647 C CA . PRO A 1 89 ? 12.962 29.911 16.251 1.00 53.38 89 PRO A CA 1
ATOM 648 C C . PRO A 1 89 ? 12.694 31.242 15.528 1.00 53.38 89 PRO A C 1
ATOM 650 O O . PRO A 1 89 ? 11.563 31.549 15.151 1.00 53.38 89 PRO A O 1
ATOM 653 N N . GLN A 1 90 ? 13.761 32.020 15.334 1.00 63.50 90 GLN A N 1
ATOM 654 C CA . GLN A 1 90 ? 13.771 33.303 14.622 1.00 63.50 90 GLN A CA 1
ATOM 655 C C . GLN A 1 90 ? 13.793 33.118 13.084 1.00 63.50 90 GLN A C 1
ATOM 657 O O . GLN A 1 90 ? 14.256 32.076 12.610 1.00 63.50 90 GLN A O 1
ATOM 662 N N . PRO A 1 91 ? 13.290 34.097 12.299 1.00 66.81 91 PRO A N 1
ATOM 663 C CA . PRO A 1 91 ? 13.168 34.001 10.839 1.00 66.81 91 PRO A CA 1
ATOM 664 C C . PRO A 1 91 ? 14.514 34.157 10.100 1.00 66.81 91 PRO A C 1
ATOM 666 O O . PRO A 1 91 ? 15.459 34.722 10.653 1.00 66.81 91 PRO A O 1
ATOM 669 N N . PRO A 1 92 ? 14.617 33.678 8.843 1.00 62.56 92 PRO A N 1
ATOM 670 C CA . PRO A 1 92 ? 15.857 33.722 8.081 1.00 62.56 92 PRO A CA 1
ATOM 671 C C . PRO A 1 92 ? 16.110 35.111 7.488 1.00 62.56 92 PRO A C 1
ATOM 673 O O . PRO A 1 92 ? 15.208 35.761 6.962 1.00 62.56 92 PRO A O 1
ATOM 676 N N . VAL A 1 93 ? 17.375 35.520 7.559 1.00 61.19 93 VAL A N 1
ATOM 677 C CA . VAL A 1 93 ? 17.927 36.714 6.923 1.00 61.19 93 VAL A CA 1
ATOM 678 C C . VAL A 1 93 ? 18.137 36.512 5.421 1.00 61.19 93 VAL A C 1
ATOM 680 O O . VAL A 1 93 ? 18.573 35.463 4.950 1.00 61.19 93 VAL A O 1
ATOM 683 N N . GLU A 1 94 ? 17.810 37.579 4.708 1.00 50.53 94 GLU A N 1
ATOM 684 C CA . GLU A 1 94 ? 17.970 37.851 3.286 1.00 50.53 94 GLU A CA 1
ATOM 685 C C . GLU A 1 94 ? 19.439 37.828 2.824 1.00 50.53 94 GLU A C 1
ATOM 687 O O . GLU A 1 94 ? 20.296 38.376 3.512 1.00 50.53 94 GLU A O 1
ATOM 692 N N . ALA A 1 95 ? 19.722 37.299 1.627 1.00 41.28 95 ALA A N 1
ATOM 693 C CA . ALA A 1 95 ? 20.680 37.912 0.695 1.00 41.28 95 ALA A CA 1
ATOM 694 C C . ALA A 1 95 ? 20.622 37.252 -0.690 1.00 41.28 95 ALA A C 1
ATOM 696 O O . ALA A 1 95 ? 20.747 36.041 -0.864 1.00 41.28 95 ALA A O 1
ATOM 697 N N . HIS A 1 96 ? 20.458 38.114 -1.682 1.00 53.16 96 HIS A N 1
ATOM 698 C CA . HIS A 1 96 ? 20.239 37.857 -3.092 1.00 53.16 96 HIS A CA 1
ATOM 699 C C . HIS A 1 96 ? 21.444 38.426 -3.846 1.00 53.16 96 HIS A C 1
ATOM 701 O O . HIS A 1 96 ? 21.696 39.616 -3.695 1.00 53.16 96 HIS A O 1
ATOM 707 N N . ILE A 1 97 ? 22.178 37.643 -4.651 1.00 50.25 97 ILE A N 1
ATOM 708 C CA . ILE A 1 97 ? 23.044 38.212 -5.704 1.00 50.25 97 ILE A CA 1
ATOM 709 C C . ILE A 1 97 ? 23.016 37.319 -6.963 1.00 50.25 97 ILE A C 1
ATOM 711 O O . ILE A 1 97 ? 23.365 36.138 -6.882 1.00 50.25 97 ILE A O 1
ATOM 715 N N . PRO A 1 98 ? 22.611 37.863 -8.128 1.00 53.59 98 PRO A N 1
ATOM 716 C CA . PRO A 1 98 ? 22.607 37.176 -9.414 1.00 53.59 98 PRO A CA 1
ATOM 717 C C . PRO A 1 98 ? 23.972 37.236 -10.119 1.00 53.59 98 PRO A C 1
ATOM 719 O O . PRO A 1 98 ? 24.748 38.178 -9.977 1.00 53.59 98 PRO A O 1
ATOM 722 N N . ARG A 1 99 ? 24.233 36.213 -10.934 1.00 59.66 99 ARG A N 1
ATOM 723 C CA . ARG A 1 99 ? 25.417 36.056 -11.788 1.00 59.66 99 ARG A CA 1
ATOM 724 C C . ARG A 1 99 ? 25.130 36.585 -13.200 1.00 59.66 99 ARG A C 1
ATOM 726 O O . ARG A 1 99 ? 24.148 36.131 -13.786 1.00 59.66 99 ARG A O 1
ATOM 733 N N . PRO A 1 100 ? 26.002 37.417 -13.796 1.00 50.66 100 PRO A N 1
ATOM 734 C CA . PRO A 1 100 ? 26.009 37.643 -15.236 1.00 50.66 100 PRO A CA 1
ATOM 735 C C . PRO A 1 100 ? 27.222 36.980 -15.927 1.00 50.66 100 PRO A C 1
ATOM 737 O O . PRO A 1 100 ? 28.354 37.039 -15.456 1.00 50.66 100 PRO A O 1
ATOM 740 N N . GLN A 1 101 ? 26.942 36.315 -17.048 1.00 52.34 101 GLN A N 1
ATOM 741 C CA . GLN A 1 101 ? 27.834 36.044 -18.201 1.00 52.34 101 GLN A CA 1
ATOM 742 C C . GLN A 1 101 ? 27.699 37.242 -19.191 1.00 52.34 101 GLN A C 1
ATOM 744 O O . GLN A 1 101 ? 26.737 37.986 -18.968 1.00 52.34 101 GLN A O 1
ATOM 749 N N . PRO A 1 102 ? 28.505 37.470 -20.276 1.00 54.47 102 PRO A N 1
ATOM 750 C CA . PRO A 1 102 ? 29.116 36.461 -21.180 1.00 54.47 102 PRO A CA 1
ATOM 751 C C . PRO A 1 102 ? 30.429 36.822 -21.968 1.00 54.47 102 PRO A C 1
ATOM 753 O O . PRO A 1 102 ? 30.910 37.950 -21.934 1.00 54.47 102 PRO A O 1
ATOM 756 N N . SER A 1 103 ? 30.873 35.853 -22.804 1.00 50.91 103 SER A N 1
ATOM 757 C CA . SER A 1 103 ? 31.490 35.982 -24.165 1.00 50.91 103 SER A CA 1
ATOM 758 C C . SER A 1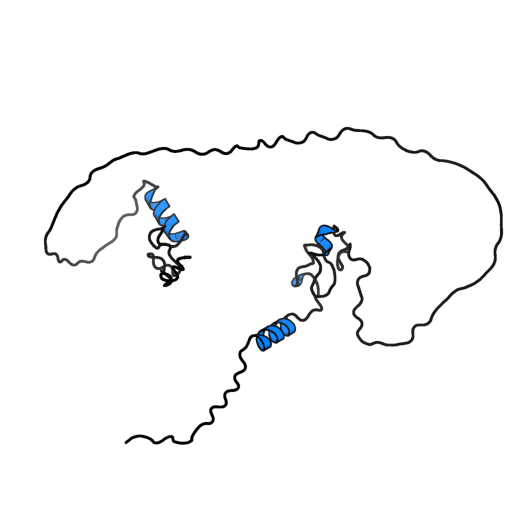 103 ? 33.021 36.239 -24.349 1.00 50.91 103 SER A C 1
ATOM 760 O O . SER A 1 103 ? 33.647 36.762 -23.436 1.00 50.91 103 SER A O 1
ATOM 762 N N . PRO A 1 104 ? 33.642 35.975 -25.541 1.00 57.34 104 PRO A N 1
ATOM 763 C CA . PRO A 1 104 ? 33.743 34.684 -26.270 1.00 57.34 104 PRO A CA 1
ATOM 764 C C . PRO A 1 104 ? 35.101 34.421 -27.026 1.00 57.34 104 PRO A C 1
ATOM 766 O O . PRO A 1 104 ? 35.948 35.304 -27.141 1.00 57.34 104 PRO A O 1
ATOM 769 N N . SER A 1 105 ? 35.200 33.229 -27.659 1.00 53.94 105 SER A N 1
ATOM 770 C CA . SER A 1 105 ? 35.944 32.893 -28.916 1.00 53.94 105 SER A CA 1
ATOM 771 C C . SER A 1 105 ? 37.406 32.350 -28.829 1.00 53.94 105 SER A C 1
ATOM 773 O O . SER A 1 105 ? 38.045 32.489 -27.792 1.00 53.94 105 SER A O 1
ATOM 775 N N . PRO A 1 106 ? 37.998 31.788 -29.920 1.00 56.62 106 PRO A N 1
ATOM 776 C CA . PRO A 1 106 ? 37.661 30.499 -30.580 1.00 56.62 106 PRO A CA 1
ATOM 777 C C . PRO A 1 106 ? 38.916 29.689 -31.049 1.00 56.62 106 PRO A C 1
ATOM 779 O O . PRO A 1 106 ? 39.923 30.303 -31.351 1.00 56.62 106 PRO A O 1
ATOM 782 N N . MET A 1 107 ? 38.872 28.356 -31.215 1.00 47.50 107 MET A N 1
ATOM 783 C CA . MET A 1 107 ? 39.760 27.580 -32.134 1.00 47.50 107 MET A CA 1
ATOM 784 C C . MET A 1 107 ? 39.083 26.205 -32.378 1.00 47.50 107 MET A C 1
ATOM 786 O O . MET A 1 107 ? 38.793 25.508 -31.411 1.00 47.50 107 MET A O 1
ATOM 790 N N . ASP A 1 108 ? 38.490 25.902 -33.532 1.00 40.94 108 ASP A N 1
ATOM 791 C CA . ASP A 1 108 ? 39.050 25.390 -34.802 1.00 40.94 108 ASP A CA 1
ATOM 792 C C . ASP A 1 108 ? 39.040 23.839 -34.934 1.00 40.94 108 ASP A C 1
ATOM 794 O O . ASP A 1 108 ? 39.801 23.117 -34.299 1.00 40.94 108 ASP A O 1
ATOM 798 N N . ILE A 1 109 ? 38.055 23.381 -35.720 1.00 48.53 109 ILE A N 1
ATOM 799 C CA . ILE A 1 109 ? 38.038 22.323 -36.752 1.00 48.53 109 ILE A CA 1
ATOM 800 C C . ILE A 1 109 ? 38.779 20.995 -36.495 1.00 48.53 109 ILE A C 1
ATOM 802 O O . ILE A 1 109 ? 39.999 20.909 -36.528 1.00 48.53 109 ILE A O 1
ATOM 806 N N . THR A 1 110 ? 38.007 19.901 -36.469 1.00 49.44 110 THR A N 1
ATOM 807 C CA . THR A 1 110 ? 38.265 18.669 -37.255 1.00 49.44 110 THR A CA 1
ATOM 808 C C . THR A 1 110 ? 37.010 17.775 -37.269 1.00 49.44 110 THR A C 1
ATOM 810 O O . THR A 1 110 ? 36.496 17.439 -36.204 1.00 49.44 110 THR A O 1
ATOM 813 N N . PRO A 1 111 ? 36.483 17.372 -38.444 1.00 55.81 111 PRO A N 1
ATOM 814 C CA . PRO A 1 111 ? 35.456 16.337 -38.550 1.00 55.81 111 PRO A CA 1
ATOM 815 C C . PRO A 1 111 ? 36.030 15.017 -39.089 1.00 55.81 111 PRO A C 1
ATOM 817 O O . PRO A 1 111 ? 36.882 15.047 -39.978 1.00 55.81 111 PRO A O 1
ATOM 820 N N . SER A 1 112 ? 35.486 13.889 -38.605 1.00 53.31 112 SER A N 1
ATOM 821 C CA . SER A 1 112 ? 35.317 12.559 -39.255 1.00 53.31 112 SER A CA 1
ATOM 822 C C . SER A 1 112 ? 35.585 11.396 -38.267 1.00 53.31 112 SER A C 1
ATOM 824 O O . SER A 1 112 ? 36.253 11.606 -37.261 1.00 53.31 112 SER A O 1
ATOM 826 N N . PRO A 1 113 ? 35.148 10.152 -38.544 1.00 54.44 113 PRO A N 1
ATOM 827 C CA . PRO A 1 113 ? 33.748 9.749 -38.695 1.00 54.44 113 PRO A CA 1
ATOM 828 C C . PRO A 1 113 ? 33.435 8.419 -37.938 1.00 54.44 113 PRO A C 1
ATOM 830 O O . PRO A 1 113 ? 34.342 7.705 -37.539 1.00 54.44 113 PRO A O 1
ATOM 833 N N . ILE A 1 114 ? 32.143 8.060 -37.837 1.00 49.44 114 ILE A N 1
ATOM 834 C CA . ILE A 1 114 ? 31.570 6.710 -37.570 1.00 49.44 114 ILE A CA 1
ATOM 835 C C . ILE A 1 114 ? 32.042 5.921 -36.327 1.00 49.44 114 ILE A C 1
ATOM 837 O O . ILE A 1 114 ? 33.104 5.324 -36.339 1.00 49.44 114 ILE A O 1
ATOM 841 N N . GLU A 1 115 ? 31.137 5.719 -35.358 1.00 44.22 115 GLU A N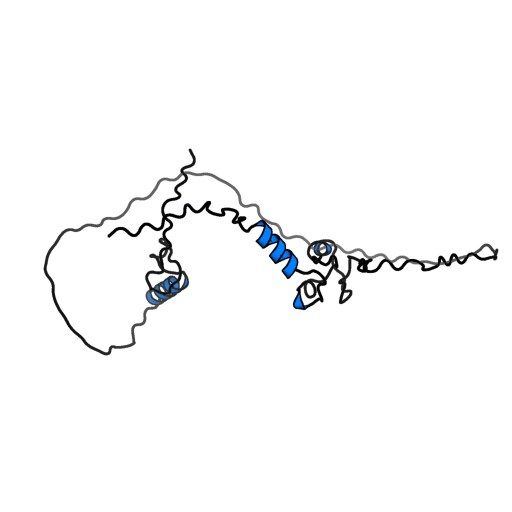 1
ATOM 842 C CA . GLU A 1 115 ? 30.806 4.352 -34.915 1.00 44.22 115 GLU A CA 1
ATOM 843 C C . GLU A 1 115 ? 29.444 4.307 -34.204 1.00 44.22 115 GLU A C 1
ATOM 845 O O . GLU A 1 115 ? 29.287 4.564 -33.010 1.00 44.22 115 GLU A O 1
ATOM 850 N N . SER A 1 116 ? 28.419 3.976 -34.988 1.00 50.97 116 SER A N 1
ATOM 851 C CA . SER A 1 116 ? 27.190 3.386 -34.481 1.00 50.97 116 SER A CA 1
ATOM 852 C C . SER A 1 116 ? 27.519 1.982 -33.983 1.00 50.97 116 SER A C 1
ATOM 854 O O . SER A 1 116 ? 27.659 1.066 -34.785 1.00 50.97 116 SER A O 1
ATOM 856 N N . THR A 1 117 ? 27.606 1.793 -32.666 1.00 41.44 117 THR A N 1
ATOM 857 C CA . THR A 1 117 ? 27.466 0.453 -32.084 1.00 41.44 117 THR A CA 1
ATOM 858 C C . THR A 1 117 ? 25.983 0.208 -31.802 1.00 41.44 117 THR A C 1
ATOM 860 O O . THR A 1 117 ? 25.427 0.436 -30.731 1.00 41.44 117 THR A O 1
ATOM 863 N N . SER A 1 118 ? 25.299 -0.174 -32.872 1.00 49.75 118 SER A N 1
ATOM 864 C CA . SER A 1 118 ? 24.118 -1.018 -32.824 1.00 49.75 118 SER A CA 1
ATOM 865 C C . SER A 1 118 ? 24.572 -2.406 -32.377 1.00 49.75 118 SER A C 1
ATOM 867 O O . SER A 1 118 ? 25.162 -3.137 -33.172 1.00 49.75 118 SER A O 1
ATOM 869 N N . GLN A 1 119 ? 24.317 -2.766 -31.117 1.00 52.03 119 GLN A N 1
ATOM 870 C CA . GLN A 1 119 ? 24.311 -4.173 -30.719 1.00 52.03 119 GLN A CA 1
ATOM 871 C C . GLN A 1 119 ? 22.882 -4.738 -30.818 1.00 52.03 119 GLN A C 1
ATOM 873 O O . GLN A 1 119 ? 21.931 -4.059 -30.419 1.00 52.03 119 GLN A O 1
ATOM 878 N N . PRO A 1 120 ? 22.727 -5.938 -31.407 1.00 55.16 120 PRO A N 1
ATOM 879 C CA . PRO A 1 120 ? 21.448 -6.522 -31.803 1.00 55.16 120 PRO A CA 1
ATOM 880 C C . PRO A 1 120 ? 20.655 -7.124 -30.627 1.00 55.16 120 PRO A C 1
ATOM 882 O O . PRO A 1 120 ? 21.245 -7.495 -29.609 1.00 55.16 120 PRO A O 1
ATOM 885 N N . PRO A 1 121 ? 19.322 -7.262 -30.771 1.00 58.94 121 PRO A N 1
ATOM 886 C CA . PRO A 1 121 ? 18.461 -7.924 -29.804 1.00 58.94 121 PRO A CA 1
ATOM 887 C C . PRO A 1 121 ? 18.320 -9.409 -30.159 1.00 58.94 121 PRO A C 1
ATOM 889 O O . PRO A 1 121 ? 17.537 -9.751 -31.034 1.00 58.94 121 PRO A O 1
ATOM 892 N N . ASP A 1 122 ? 19.022 -10.299 -29.461 1.00 52.47 122 ASP A N 1
ATOM 893 C CA . ASP A 1 122 ? 18.772 -11.741 -29.573 1.00 52.47 122 ASP A CA 1
ATOM 894 C C . ASP A 1 122 ? 18.949 -12.436 -28.220 1.00 52.47 122 ASP A C 1
ATOM 896 O O . ASP A 1 122 ? 20.063 -12.757 -27.812 1.00 52.47 122 ASP A O 1
ATOM 900 N N . SER A 1 123 ? 17.825 -12.632 -27.517 1.00 47.22 123 SER A N 1
ATOM 901 C CA . SER A 1 123 ? 17.486 -13.789 -26.659 1.00 47.22 123 SER A CA 1
ATOM 902 C C . SER A 1 123 ? 16.121 -13.549 -25.985 1.00 47.22 123 SER A C 1
ATOM 904 O O . SER A 1 123 ? 15.994 -12.600 -25.209 1.00 47.22 123 SER A O 1
ATOM 906 N N . PRO A 1 124 ? 15.085 -14.382 -26.214 1.00 51.78 124 PRO A N 1
ATOM 907 C CA . PRO A 1 124 ? 13.809 -14.261 -25.522 1.00 51.78 124 PRO A CA 1
ATOM 908 C C . PRO A 1 124 ? 13.903 -14.941 -24.149 1.00 51.78 124 PRO A C 1
ATOM 910 O O . PRO A 1 124 ? 13.510 -16.095 -23.981 1.00 51.78 124 PRO A O 1
ATOM 913 N N . THR A 1 125 ? 14.404 -14.226 -23.142 1.00 53.09 125 THR A N 1
ATOM 914 C CA . THR A 1 125 ? 14.217 -14.634 -21.742 1.00 53.09 125 THR A CA 1
ATOM 915 C C . THR A 1 125 ? 12.785 -14.285 -21.344 1.00 53.09 125 THR A C 1
ATOM 917 O O . THR A 1 125 ? 12.477 -13.173 -20.918 1.00 53.09 125 THR A O 1
ATOM 920 N N . LEU A 1 126 ? 11.867 -15.227 -21.565 1.00 60.56 126 LEU A N 1
ATOM 921 C CA . LEU A 1 126 ? 10.468 -15.094 -21.173 1.00 60.56 126 LEU A CA 1
ATOM 922 C C . LEU A 1 126 ? 10.375 -14.900 -19.648 1.00 60.56 126 LEU A C 1
ATOM 924 O O . LEU A 1 126 ? 10.679 -15.816 -18.886 1.00 60.56 126 LEU A O 1
ATOM 928 N N . ASN A 1 127 ? 9.887 -13.720 -19.244 1.00 57.97 127 ASN A N 1
ATOM 929 C CA . ASN A 1 127 ? 9.502 -13.289 -17.888 1.00 57.97 127 ASN A CA 1
ATOM 930 C C . ASN A 1 127 ? 10.521 -12.498 -17.047 1.00 57.97 127 ASN A C 1
ATOM 932 O O . ASN A 1 127 ? 10.531 -12.629 -15.821 1.00 57.97 127 ASN A O 1
ATOM 936 N N . GLU A 1 128 ? 11.294 -11.589 -17.640 1.00 71.25 128 GLU A N 1
ATOM 937 C CA . GLU A 1 128 ? 11.924 -10.524 -16.847 1.00 71.25 128 GLU A CA 1
ATOM 938 C C . GLU A 1 128 ? 10.948 -9.355 -16.648 1.00 71.25 128 GLU A C 1
ATOM 940 O O . GLU A 1 128 ? 10.576 -8.645 -17.582 1.00 71.25 128 GLU A O 1
ATOM 945 N N . LYS A 1 129 ? 10.482 -9.175 -15.405 1.00 69.94 129 LYS A N 1
ATOM 946 C CA . LYS A 1 129 ? 9.631 -8.038 -15.029 1.00 69.94 129 LYS A CA 1
ATOM 947 C C . LYS A 1 129 ? 10.425 -6.733 -15.193 1.00 69.94 129 LYS A C 1
ATOM 949 O O . LYS A 1 129 ? 11.565 -6.667 -14.733 1.00 69.94 129 LY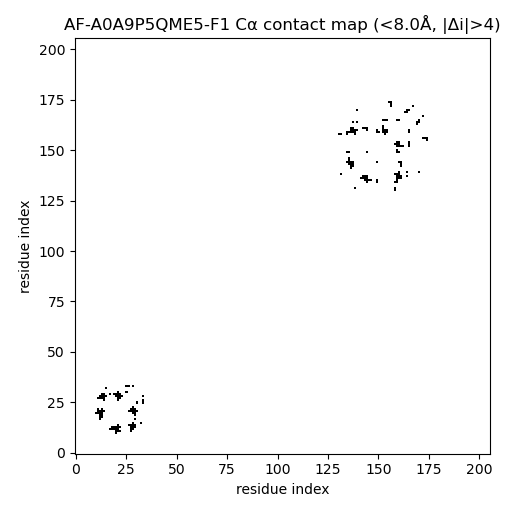S A O 1
ATOM 954 N N . PRO A 1 130 ? 9.849 -5.693 -15.822 1.00 75.25 130 PRO A N 1
ATOM 955 C CA . PRO A 1 130 ? 10.583 -4.474 -16.134 1.00 75.25 130 PRO A CA 1
ATOM 956 C C . PRO A 1 130 ? 11.011 -3.750 -14.854 1.00 75.25 130 PRO A C 1
ATOM 958 O O . PRO A 1 130 ? 10.189 -3.275 -14.079 1.00 75.25 130 PRO A O 1
ATOM 961 N N . VAL A 1 131 ? 12.318 -3.632 -14.625 1.00 83.25 131 VAL A N 1
ATOM 962 C CA . VAL A 1 131 ? 12.853 -2.954 -13.438 1.00 83.25 131 VAL A CA 1
ATOM 963 C C . VAL A 1 131 ? 12.646 -1.441 -13.564 1.00 83.25 131 VAL A C 1
ATOM 965 O O . VAL A 1 131 ? 13.047 -0.814 -14.544 1.00 83.25 131 VAL A O 1
ATOM 968 N N . GLN A 1 132 ? 12.060 -0.807 -12.545 1.00 86.00 132 GLN A N 1
ATOM 969 C CA . GLN A 1 132 ? 11.888 0.647 -12.534 1.00 86.00 132 GLN A CA 1
ATOM 970 C C . GLN A 1 132 ? 13.239 1.368 -12.413 1.00 86.00 132 GLN A C 1
ATOM 972 O O . GLN A 1 132 ? 13.870 1.370 -11.353 1.00 86.00 132 GLN A O 1
ATOM 977 N N . ALA A 1 133 ? 13.639 2.059 -13.485 1.00 84.44 133 ALA A N 1
ATOM 978 C CA . ALA A 1 133 ? 14.875 2.843 -13.527 1.00 84.44 133 ALA A CA 1
ATOM 979 C C . ALA A 1 133 ? 14.899 3.967 -12.468 1.00 84.44 133 ALA A C 1
ATOM 981 O O . ALA A 1 133 ? 15.880 4.135 -11.747 1.00 84.44 133 ALA A O 1
ATOM 982 N N . ASN A 1 134 ? 13.791 4.705 -12.311 1.00 87.56 134 ASN A N 1
ATOM 983 C CA . ASN A 1 134 ? 13.713 5.885 -11.443 1.00 87.56 134 ASN A CA 1
ATOM 984 C C . ASN A 1 134 ? 12.824 5.654 -10.214 1.00 87.56 134 ASN A C 1
ATOM 986 O O . ASN A 1 134 ? 11.612 5.861 -10.274 1.00 87.56 134 ASN A O 1
ATOM 990 N N . LYS A 1 135 ? 13.431 5.313 -9.071 1.00 91.62 135 LYS A N 1
ATOM 991 C CA . LYS A 1 135 ? 12.733 5.127 -7.779 1.00 91.62 135 LYS A CA 1
ATOM 992 C C . LYS A 1 135 ? 12.302 6.436 -7.100 1.00 91.62 135 LYS A C 1
ATOM 994 O O . LYS A 1 135 ? 11.531 6.422 -6.149 1.00 91.62 135 LYS A O 1
ATOM 999 N N . GLY A 1 136 ? 12.758 7.582 -7.613 1.00 94.69 136 GLY A N 1
ATOM 1000 C CA . GLY A 1 136 ? 12.371 8.910 -7.125 1.00 94.69 136 GLY A CA 1
ATOM 1001 C C . GLY A 1 136 ? 11.027 9.426 -7.638 1.00 94.69 136 GLY A C 1
ATOM 1002 O O . GLY A 1 136 ? 10.670 10.571 -7.358 1.00 94.69 136 GLY A O 1
ATOM 1003 N N . ARG A 1 137 ? 10.287 8.625 -8.411 1.00 95.38 137 ARG A N 1
ATOM 1004 C CA . ARG A 1 137 ? 8.971 8.985 -8.945 1.00 95.38 137 ARG A CA 1
ATOM 1005 C C . ARG A 1 137 ? 7.991 7.833 -8.799 1.00 95.38 137 ARG A C 1
ATOM 1007 O O . ARG A 1 137 ? 8.387 6.673 -8.797 1.00 95.38 137 ARG A O 1
ATOM 1014 N N . CYS A 1 138 ? 6.710 8.167 -8.714 1.00 95.31 138 CYS A N 1
ATOM 1015 C CA . CYS A 1 138 ? 5.644 7.177 -8.730 1.00 95.31 138 CYS A CA 1
ATOM 1016 C C . CYS A 1 138 ? 5.607 6.452 -10.080 1.00 95.31 138 CYS A C 1
ATOM 1018 O O . CYS A 1 138 ? 5.614 7.104 -11.122 1.00 95.31 138 CYS A O 1
ATOM 1020 N N . PHE A 1 139 ? 5.517 5.124 -10.055 1.00 94.31 139 PHE A N 1
ATOM 1021 C CA . PHE A 1 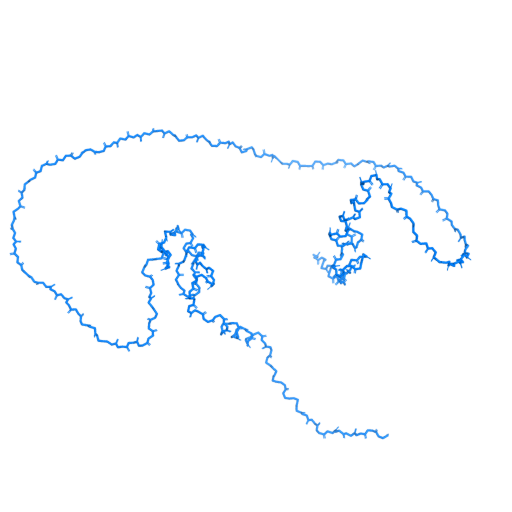139 ? 5.431 4.300 -11.260 1.00 94.31 139 PHE A CA 1
ATOM 1022 C C . PHE A 1 139 ? 4.191 4.614 -12.121 1.00 94.31 139 PHE A C 1
ATOM 1024 O O . PHE A 1 139 ? 4.282 4.607 -13.343 1.00 94.31 139 PHE A O 1
ATOM 1031 N N . MET A 1 140 ? 3.068 4.997 -11.502 1.00 93.31 140 MET A N 1
ATOM 1032 C CA . MET A 1 140 ? 1.815 5.289 -12.217 1.00 93.31 140 MET A CA 1
ATOM 1033 C C . MET A 1 140 ? 1.685 6.742 -12.664 1.00 93.31 140 MET A C 1
ATOM 1035 O O . MET A 1 140 ? 1.509 7.017 -13.844 1.00 93.31 140 MET A O 1
ATOM 1039 N N . CYS A 1 141 ? 1.781 7.698 -11.734 1.00 94.75 141 CYS A N 1
ATOM 1040 C CA . CYS A 1 141 ? 1.534 9.113 -12.038 1.00 94.75 141 CYS A CA 1
ATOM 1041 C C . CYS A 1 141 ? 2.802 9.947 -12.241 1.00 94.75 141 CYS A C 1
ATOM 1043 O O . CYS A 1 141 ? 2.711 11.147 -12.480 1.00 94.75 141 CYS A O 1
ATOM 1045 N N . ARG A 1 142 ? 3.997 9.351 -12.101 1.00 93.62 142 ARG A N 1
ATOM 1046 C CA . ARG A 1 142 ? 5.305 10.020 -12.264 1.00 93.62 142 ARG A CA 1
ATOM 1047 C C . ARG A 1 142 ? 5.550 11.209 -11.315 1.00 93.62 142 ARG A C 1
ATOM 1049 O O . ARG A 1 142 ? 6.536 11.938 -11.484 1.00 93.62 142 ARG A O 1
ATOM 1056 N N . ALA A 1 143 ? 4.711 11.364 -10.285 1.00 95.56 143 ALA A N 1
ATOM 1057 C CA . ALA A 1 143 ? 4.873 12.349 -9.217 1.00 95.56 143 ALA A CA 1
ATOM 1058 C C . ALA A 1 143 ? 6.185 12.122 -8.456 1.00 95.56 143 ALA A C 1
ATOM 1060 O O . ALA A 1 143 ? 6.584 10.979 -8.233 1.00 95.56 143 ALA A O 1
ATOM 1061 N N . LYS A 1 144 ? 6.860 13.205 -8.057 1.00 96.50 144 LYS A N 1
ATOM 1062 C CA . LYS A 1 144 ? 8.140 13.147 -7.337 1.00 96.50 144 LYS A CA 1
ATOM 1063 C C . LYS A 1 144 ? 7.931 12.593 -5.927 1.00 96.50 144 LYS A C 1
ATOM 1065 O O . LYS A 1 144 ? 7.082 13.081 -5.188 1.00 96.50 144 LYS A O 1
ATOM 1070 N N . ILE A 1 145 ? 8.736 11.606 -5.551 1.00 96.19 145 ILE A N 1
ATOM 1071 C CA . ILE A 1 145 ? 8.707 10.984 -4.228 1.00 96.19 145 ILE A CA 1
ATOM 1072 C C . ILE A 1 145 ? 9.955 11.439 -3.467 1.00 96.19 145 ILE A C 1
ATOM 1074 O O . ILE A 1 145 ? 11.075 11.202 -3.939 1.00 96.19 145 ILE A O 1
ATOM 1078 N N . PRO A 1 146 ? 9.799 12.102 -2.308 1.00 94.69 146 PRO A N 1
ATOM 1079 C CA . PRO A 1 146 ? 10.942 12.526 -1.509 1.00 94.69 146 PRO A CA 1
ATOM 1080 C C . PRO A 1 146 ? 11.727 11.303 -1.033 1.00 94.69 146 PRO A C 1
ATOM 1082 O O . PRO A 1 146 ? 11.134 10.263 -0.757 1.00 94.69 146 PRO A O 1
ATOM 1085 N N . LEU A 1 147 ? 13.052 11.434 -0.916 1.00 93.38 147 LEU A N 1
ATOM 1086 C CA . LEU A 1 147 ? 13.964 10.322 -0.614 1.00 93.38 147 LEU A CA 1
ATOM 1087 C C . LEU A 1 147 ? 13.524 9.510 0.617 1.00 93.38 147 LEU A C 1
ATOM 1089 O O . LEU A 1 147 ? 13.461 8.286 0.554 1.00 93.38 147 LEU A O 1
ATOM 1093 N N . ALA A 1 148 ? 13.084 10.193 1.678 1.00 93.62 148 ALA A N 1
ATOM 1094 C CA . ALA A 1 148 ? 12.558 9.571 2.895 1.00 93.62 148 ALA A CA 1
ATOM 1095 C C . ALA A 1 148 ? 11.320 8.677 2.667 1.00 93.62 148 ALA A C 1
ATOM 1097 O O . ALA A 1 148 ? 11.131 7.689 3.370 1.00 93.62 148 ALA A O 1
ATOM 1098 N N . LYS A 1 149 ? 10.476 8.991 1.674 1.00 94.56 149 LYS A N 1
ATOM 1099 C CA . LYS A 1 149 ? 9.258 8.224 1.360 1.00 94.56 149 LYS A CA 1
ATOM 1100 C C . LYS A 1 149 ? 9.478 7.126 0.319 1.00 94.56 149 LYS A C 1
ATOM 1102 O O . LYS A 1 149 ? 8.585 6.311 0.126 1.00 94.56 149 LYS A O 1
ATOM 1107 N N . GLN A 1 150 ? 10.635 7.062 -0.341 1.00 93.19 150 GLN A N 1
ATOM 1108 C CA . GLN A 1 150 ? 10.884 6.055 -1.383 1.00 93.19 150 GLN A CA 1
ATOM 1109 C C . GLN A 1 150 ? 10.903 4.632 -0.814 1.00 93.19 150 GLN A C 1
ATOM 1111 O O . GLN A 1 150 ? 10.319 3.731 -1.406 1.00 93.19 150 GLN A O 1
ATOM 1116 N N . ALA A 1 151 ? 11.514 4.436 0.358 1.00 92.00 151 ALA A N 1
ATOM 1117 C CA . ALA A 1 151 ? 11.527 3.134 1.024 1.00 92.00 151 ALA A CA 1
ATOM 1118 C C . ALA A 1 151 ? 10.138 2.746 1.560 1.00 92.00 151 ALA A C 1
ATOM 1120 O O . ALA A 1 151 ? 9.709 1.608 1.396 1.00 92.00 151 ALA A O 1
ATOM 1121 N N . ILE A 1 152 ? 9.412 3.704 2.147 1.00 94.06 152 ILE A N 1
ATOM 1122 C CA . ILE A 1 152 ? 8.066 3.488 2.705 1.00 94.06 152 ILE A CA 1
ATOM 1123 C C . ILE A 1 152 ? 7.069 3.161 1.593 1.00 94.06 152 ILE A C 1
ATOM 1125 O O . ILE A 1 152 ? 6.230 2.275 1.743 1.00 94.06 152 ILE A O 1
ATOM 1129 N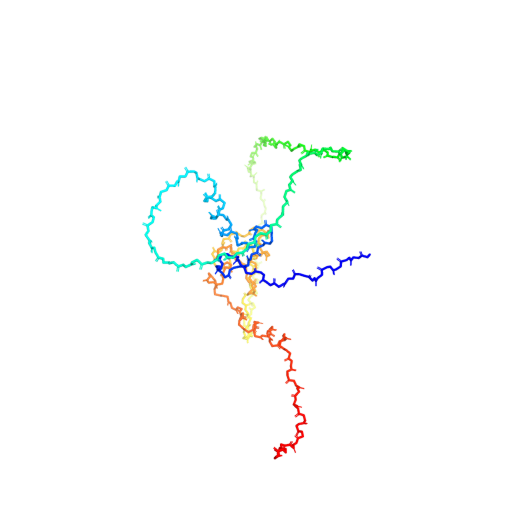 N . ASN A 1 153 ? 7.179 3.854 0.461 1.00 95.56 153 ASN A N 1
ATOM 1130 C CA . ASN A 1 153 ? 6.281 3.682 -0.668 1.00 95.56 153 ASN A CA 1
ATOM 1131 C C . ASN A 1 153 ? 6.751 2.652 -1.693 1.00 95.56 153 ASN A C 1
ATOM 1133 O O . ASN A 1 153 ? 6.181 2.559 -2.785 1.00 95.56 153 ASN A O 1
ATOM 1137 N N . LYS A 1 154 ? 7.756 1.853 -1.336 1.00 94.75 154 LYS A N 1
ATOM 1138 C CA . LYS A 1 154 ? 8.097 0.651 -2.079 1.00 94.75 154 LYS A CA 1
ATOM 1139 C C . LYS A 1 154 ? 7.005 -0.389 -1.847 1.00 94.75 154 LYS A C 1
ATOM 1141 O O . LYS A 1 154 ? 6.732 -0.782 -0.713 1.00 94.75 154 LYS A O 1
ATOM 1146 N N . CYS A 1 155 ? 6.366 -0.830 -2.922 1.00 94.06 155 CYS A N 1
ATOM 1147 C CA . CYS A 1 155 ? 5.421 -1.934 -2.863 1.00 94.06 155 CYS A CA 1
ATOM 1148 C C . CYS A 1 155 ? 6.153 -3.285 -2.915 1.00 94.06 155 CYS A C 1
ATOM 1150 O O . CYS A 1 155 ? 7.343 -3.377 -3.235 1.00 94.06 155 CYS A O 1
ATOM 1152 N N . ARG A 1 156 ? 5.429 -4.365 -2.612 1.00 92.12 156 ARG A N 1
ATOM 1153 C CA . ARG A 1 156 ? 5.943 -5.734 -2.685 1.00 92.12 156 ARG A CA 1
ATOM 1154 C C . ARG A 1 156 ? 6.226 -6.186 -4.121 1.00 92.12 156 ARG A C 1
ATOM 1156 O O . ARG A 1 156 ? 7.130 -6.992 -4.303 1.00 92.12 156 ARG A O 1
ATOM 1163 N N . CYS A 1 157 ? 5.549 -5.595 -5.109 1.00 92.69 157 CYS A N 1
ATOM 1164 C CA . CYS A 1 157 ? 5.884 -5.701 -6.534 1.00 92.69 157 CYS A CA 1
ATOM 1165 C C . CYS A 1 157 ? 7.133 -4.891 -6.944 1.00 92.69 157 CYS A C 1
ATOM 1167 O O . CYS A 1 157 ? 7.413 -4.751 -8.124 1.00 92.69 157 CYS A O 1
ATOM 1169 N N . GLU A 1 158 ? 7.886 -4.359 -5.976 1.00 91.25 158 GLU A N 1
ATOM 1170 C CA . GLU A 1 158 ? 9.188 -3.689 -6.129 1.00 91.25 158 GLU A CA 1
ATOM 1171 C C . GLU A 1 158 ? 9.181 -2.290 -6.747 1.00 91.25 158 GLU A C 1
ATOM 1173 O O . GLU A 1 158 ? 10.164 -1.561 -6.594 1.00 91.25 158 GLU A O 1
ATOM 1178 N N . TYR A 1 159 ? 8.055 -1.869 -7.312 1.00 94.00 159 TYR A N 1
ATOM 1179 C CA . TYR A 1 159 ? 7.829 -0.503 -7.765 1.00 94.00 159 TYR A CA 1
ATOM 1180 C C . TYR A 1 159 ? 7.610 0.485 -6.614 1.00 94.00 159 TYR A C 1
ATOM 1182 O O . TYR A 1 159 ? 7.163 0.124 -5.518 1.00 94.00 159 TYR A O 1
ATOM 1190 N N . VAL A 1 160 ? 7.914 1.758 -6.875 1.00 95.62 160 VAL A N 1
ATOM 1191 C CA . VAL A 1 160 ? 7.749 2.864 -5.922 1.00 95.62 160 VAL A CA 1
ATOM 1192 C C . VAL A 1 160 ? 6.580 3.754 -6.343 1.00 95.62 160 VAL A C 1
ATOM 1194 O O . VAL A 1 160 ? 6.492 4.184 -7.496 1.00 95.62 160 VAL A O 1
ATOM 1197 N N . PHE A 1 161 ? 5.687 4.066 -5.400 1.00 96.38 161 PHE A N 1
ATOM 1198 C CA . PHE A 1 161 ? 4.456 4.828 -5.643 1.00 96.38 161 PHE A CA 1
ATOM 1199 C C . PHE A 1 161 ? 4.343 6.078 -4.756 1.00 96.38 161 PHE A C 1
ATOM 1201 O O . PHE A 1 161 ? 5.100 6.266 -3.814 1.00 96.38 161 PHE A O 1
ATOM 1208 N N . CYS A 1 162 ? 3.420 6.991 -5.048 1.00 96.19 162 CYS A N 1
ATOM 1209 C CA . CYS A 1 162 ? 3.054 8.036 -4.085 1.00 96.19 162 CYS A CA 1
ATOM 1210 C C . CYS A 1 162 ? 2.053 7.489 -3.053 1.00 96.19 162 CYS A C 1
ATOM 1212 O O . CYS A 1 162 ? 1.496 6.407 -3.239 1.00 96.19 162 CYS A O 1
ATOM 1214 N N . ASP A 1 163 ? 1.789 8.256 -1.994 1.00 94.56 163 ASP A N 1
ATOM 1215 C CA . ASP A 1 163 ? 0.919 7.838 -0.880 1.00 94.56 163 ASP A CA 1
ATOM 1216 C C . ASP A 1 163 ? -0.495 7.439 -1.352 1.00 94.56 163 ASP A C 1
ATOM 1218 O O . ASP A 1 163 ? -1.127 6.562 -0.771 1.00 94.56 163 ASP A O 1
ATOM 1222 N N . THR A 1 164 ? -0.969 8.020 -2.459 1.00 94.88 164 THR A N 1
ATOM 1223 C CA . THR A 1 164 ? -2.253 7.668 -3.075 1.00 94.88 164 THR A CA 1
ATOM 1224 C C . THR A 1 164 ? -2.207 6.354 -3.858 1.00 94.88 164 THR A C 1
ATOM 1226 O O . THR A 1 164 ? -3.143 5.571 -3.752 1.00 94.88 164 THR A O 1
ATOM 1229 N N . HIS A 1 165 ? -1.142 6.092 -4.624 1.00 95.31 165 HIS A N 1
ATOM 1230 C CA . HIS A 1 165 ? -1.041 4.934 -5.528 1.00 95.31 165 HIS A CA 1
ATOM 1231 C C . HIS A 1 165 ? -0.408 3.694 -4.888 1.00 95.31 165 HIS A C 1
ATOM 1233 O O . HIS A 1 165 ? -0.395 2.634 -5.496 1.00 95.31 165 HIS A O 1
ATOM 1239 N N . LYS A 1 166 ? 0.098 3.790 -3.654 1.00 94.56 166 LYS A N 1
ATOM 1240 C CA . LYS A 1 166 ? 0.628 2.630 -2.921 1.00 94.56 166 LYS A CA 1
ATOM 1241 C C . LYS A 1 166 ? -0.459 1.615 -2.545 1.00 94.56 166 LYS A C 1
ATOM 1243 O O . LYS A 1 166 ? -0.159 0.436 -2.368 1.00 94.56 166 LYS A O 1
ATOM 1248 N N . ALA A 1 167 ? -1.699 2.067 -2.360 1.00 91.38 167 ALA A N 1
ATOM 1249 C CA . ALA A 1 167 ? -2.811 1.185 -2.021 1.00 91.38 167 ALA A CA 1
ATOM 1250 C C . ALA A 1 167 ? -3.059 0.160 -3.142 1.00 91.38 167 ALA A C 1
ATOM 1252 O O . ALA A 1 167 ? -2.932 0.492 -4.320 1.00 91.38 167 ALA A O 1
ATOM 1253 N N . LEU A 1 168 ? -3.404 -1.076 -2.764 1.00 89.00 168 LEU A N 1
ATOM 1254 C CA . LEU A 1 168 ? -3.543 -2.215 -3.683 1.00 89.00 168 LEU A CA 1
ATOM 1255 C C . LEU A 1 168 ? -4.611 -1.990 -4.759 1.00 89.00 168 LEU A C 1
ATOM 1257 O O . LEU A 1 168 ? -4.449 -2.435 -5.879 1.00 89.00 168 LEU A O 1
ATOM 1261 N N . GLU A 1 169 ? -5.675 -1.261 -4.445 1.00 89.56 169 GLU A N 1
ATOM 1262 C CA . GLU A 1 169 ? -6.731 -0.949 -5.418 1.00 89.56 169 GLU A CA 1
ATOM 1263 C C . GLU A 1 169 ? -6.319 0.126 -6.426 1.00 89.56 169 GLU A C 1
ATOM 1265 O O . GLU A 1 169 ? -6.968 0.311 -7.449 1.00 89.56 169 GLU A O 1
ATOM 1270 N N . LYS A 1 170 ? -5.270 0.893 -6.116 1.00 94.12 170 LYS A N 1
ATOM 1271 C CA . LYS A 1 170 ? -4.861 2.041 -6.924 1.00 94.12 170 LYS A CA 1
ATOM 1272 C C . LYS A 1 170 ? -3.726 1.729 -7.874 1.00 94.12 170 LYS A C 1
ATOM 1274 O O . LYS A 1 170 ? -3.401 2.616 -8.649 1.00 94.12 170 LYS A O 1
ATOM 1279 N N . HIS A 1 171 ? -3.127 0.544 -7.783 1.00 92.62 171 HIS A N 1
ATOM 1280 C CA . HIS A 1 171 ? -2.130 0.049 -8.720 1.00 92.62 171 HIS A CA 1
ATOM 1281 C C . HIS A 1 171 ? -2.356 -1.438 -8.960 1.00 92.62 171 HIS A C 1
ATOM 1283 O O . HIS A 1 171 ? -2.619 -2.179 -8.017 1.00 92.62 171 HIS A O 1
ATOM 1289 N N . ASP A 1 172 ? -2.179 -1.884 -10.196 1.00 89.06 172 ASP A N 1
ATOM 1290 C CA . ASP A 1 172 ? -2.242 -3.304 -10.523 1.00 89.06 172 ASP A CA 1
ATOM 1291 C C . ASP A 1 172 ? -0.986 -3.996 -9.975 1.00 89.06 172 ASP A C 1
ATOM 1293 O O . ASP A 1 172 ? 0.078 -4.026 -10.593 1.00 89.06 172 ASP A O 1
ATOM 1297 N N . CYS A 1 173 ? -1.065 -4.455 -8.725 1.00 91.62 173 CYS A N 1
ATOM 1298 C CA . CYS A 1 173 ? 0.049 -5.116 -8.065 1.00 91.62 173 CYS A CA 1
ATOM 1299 C C . CYS A 1 173 ? 0.229 -6.528 -8.626 1.00 91.62 173 CYS A C 1
ATOM 1301 O O . CYS A 1 173 ? -0.541 -7.428 -8.304 1.00 91.62 173 CYS A O 1
ATOM 1303 N N . ASP A 1 174 ? 1.316 -6.758 -9.359 1.00 89.88 174 ASP A N 1
ATOM 1304 C CA . ASP A 1 174 ? 1.675 -8.089 -9.880 1.00 89.88 174 ASP A CA 1
ATOM 1305 C C . ASP A 1 174 ? 2.133 -9.097 -8.803 1.00 89.88 174 ASP A C 1
ATOM 1307 O O . ASP A 1 174 ? 2.647 -10.177 -9.119 1.00 89.88 174 ASP A O 1
ATOM 1311 N N . PHE A 1 175 ? 2.053 -8.738 -7.518 1.00 92.19 175 PHE A N 1
ATOM 1312 C CA . PHE A 1 175 ? 2.455 -9.610 -6.420 1.00 92.19 175 PHE A CA 1
ATOM 1313 C C . PHE A 1 175 ? 1.259 -10.421 -5.905 1.00 92.19 175 PHE A C 1
ATOM 1315 O O . PHE A 1 175 ? 0.278 -9.861 -5.421 1.00 92.19 175 PHE A O 1
ATOM 1322 N N . ASP A 1 176 ? 1.364 -11.751 -5.943 1.00 92.88 176 ASP A N 1
ATOM 1323 C CA . ASP A 1 176 ? 0.310 -12.654 -5.469 1.00 92.88 176 ASP A CA 1
ATOM 1324 C C . ASP A 1 176 ? 0.304 -12.764 -3.930 1.00 92.88 176 ASP A C 1
ATOM 1326 O O . ASP A 1 176 ? 0.958 -13.619 -3.316 1.00 92.88 176 ASP A O 1
ATOM 1330 N N . PHE A 1 177 ? -0.463 -11.877 -3.289 1.00 91.75 177 PHE A N 1
ATOM 1331 C CA . PHE A 1 177 ? -0.683 -11.893 -1.840 1.00 91.75 177 PHE A CA 1
ATOM 1332 C C . PHE A 1 177 ? -1.423 -13.148 -1.368 1.00 91.75 177 PHE A C 1
ATOM 1334 O O . PHE A 1 177 ? -1.209 -13.586 -0.235 1.00 91.75 177 PHE A O 1
ATOM 1341 N N . ALA A 1 178 ? -2.261 -13.754 -2.215 1.00 93.06 178 ALA A N 1
ATOM 1342 C CA . ALA A 1 178 ? -3.009 -14.952 -1.857 1.00 93.06 178 ALA A CA 1
ATOM 1343 C C . ALA A 1 178 ? -2.075 -16.159 -1.748 1.00 93.06 178 ALA A C 1
ATOM 1345 O O . ALA A 1 178 ? -2.148 -16.908 -0.771 1.00 93.06 178 ALA A O 1
ATOM 1346 N N . LYS A 1 179 ? -1.147 -16.321 -2.697 1.00 95.38 179 LYS A N 1
ATOM 1347 C CA . LYS A 1 179 ? -0.096 -17.340 -2.608 1.00 95.38 179 LYS A CA 1
ATOM 1348 C C . LYS A 1 179 ? 0.796 -17.116 -1.390 1.00 95.38 179 LYS A C 1
ATOM 1350 O O . LYS A 1 179 ? 1.013 -18.056 -0.633 1.00 95.38 179 LYS A O 1
ATOM 1355 N N . MET A 1 180 ? 1.250 -15.883 -1.143 1.00 94.38 180 MET A N 1
ATOM 1356 C CA . MET A 1 180 ? 2.049 -15.578 0.053 1.00 94.38 180 MET A CA 1
ATOM 1357 C C . MET A 1 180 ? 1.295 -15.920 1.349 1.00 94.38 180 MET A C 1
ATOM 1359 O O . MET A 1 180 ? 1.872 -16.521 2.252 1.00 94.38 180 MET A O 1
ATOM 1363 N N . GLY A 1 181 ? 0.006 -15.580 1.434 1.00 96.06 181 GLY A N 1
ATOM 1364 C CA . GLY A 1 181 ? -0.840 -15.913 2.581 1.00 96.06 181 GLY A CA 1
ATOM 1365 C C . GLY A 1 181 ? -0.999 -17.422 2.781 1.00 96.06 181 GLY A C 1
ATOM 1366 O O . GLY A 1 181 ? -0.862 -17.910 3.901 1.00 96.06 181 GLY A O 1
ATOM 1367 N N . LYS A 1 182 ? -1.212 -18.176 1.696 1.00 96.62 182 LYS A N 1
ATOM 1368 C CA . LYS A 1 182 ? -1.279 -19.647 1.726 1.00 96.62 182 LYS A CA 1
ATOM 1369 C C . LYS A 1 182 ? 0.036 -20.276 2.169 1.00 96.62 182 LYS A C 1
ATOM 1371 O O . LYS A 1 182 ? 0.016 -21.185 2.994 1.00 96.62 182 LYS A O 1
ATOM 1376 N N . ASP A 1 183 ? 1.162 -19.793 1.654 1.00 95.56 183 ASP A N 1
ATOM 1377 C CA . ASP A 1 183 ? 2.490 -20.304 2.002 1.00 95.56 183 ASP A CA 1
ATOM 1378 C C . ASP A 1 183 ? 2.781 -20.065 3.497 1.00 95.56 183 ASP A C 1
ATOM 1380 O O . ASP A 1 183 ? 3.243 -20.968 4.199 1.00 95.56 183 ASP A O 1
ATOM 1384 N N . LEU A 1 184 ? 2.428 -18.883 4.018 1.00 95.69 184 LEU A N 1
ATOM 1385 C CA . LEU A 1 184 ? 2.527 -18.567 5.447 1.00 95.69 184 LEU A CA 1
ATOM 1386 C C . LEU A 1 184 ? 1.633 -19.472 6.302 1.00 95.69 184 LEU A C 1
ATOM 1388 O O . LEU A 1 184 ? 2.096 -20.011 7.306 1.00 95.69 184 LEU A O 1
ATOM 1392 N N . LEU A 1 185 ? 0.380 -19.680 5.892 1.00 95.06 185 LEU A N 1
ATOM 1393 C CA . LEU A 1 185 ? -0.563 -20.517 6.630 1.00 95.06 185 LEU A CA 1
ATOM 1394 C C . LEU A 1 185 ? -0.144 -21.990 6.616 1.00 95.06 185 LEU A C 1
ATOM 1396 O O . LEU A 1 185 ? -0.164 -22.649 7.646 1.00 95.06 185 LEU A O 1
ATOM 1400 N N . THR A 1 186 ? 0.318 -22.494 5.474 1.00 93.81 186 THR A N 1
ATOM 1401 C CA . THR A 1 186 ? 0.830 -23.866 5.339 1.00 93.81 186 THR A CA 1
ATOM 1402 C C . THR A 1 186 ? 2.035 -24.101 6.247 1.00 93.81 186 THR A C 1
ATOM 1404 O O . THR A 1 186 ? 2.180 -25.180 6.814 1.00 93.81 186 THR A O 1
ATOM 1407 N N . LYS A 1 187 ? 2.892 -23.087 6.414 1.00 92.69 187 LYS A N 1
ATOM 1408 C CA . LYS A 1 187 ? 4.050 -23.154 7.310 1.00 92.69 187 LYS A CA 1
ATOM 1409 C C . LYS A 1 187 ? 3.667 -23.070 8.792 1.00 92.69 187 LYS A C 1
ATOM 1411 O O . LYS A 1 187 ? 4.350 -23.672 9.614 1.00 92.69 187 LYS A O 1
ATOM 1416 N N . ALA A 1 188 ? 2.617 -22.320 9.125 1.00 95.06 188 ALA A N 1
ATOM 1417 C CA . ALA A 1 188 ? 2.131 -22.162 10.494 1.00 95.06 188 ALA A CA 1
ATOM 1418 C C . ALA A 1 188 ? 1.229 -23.320 10.952 1.00 95.06 188 ALA A C 1
ATOM 1420 O O . ALA A 1 188 ? 1.174 -23.620 12.144 1.00 95.06 188 ALA A O 1
ATOM 1421 N N . ASN A 1 189 ? 0.530 -23.973 10.022 1.00 92.31 189 ASN A N 1
ATOM 1422 C CA . ASN A 1 189 ? -0.360 -25.077 10.338 1.00 92.31 189 ASN A CA 1
ATOM 1423 C C . ASN A 1 189 ? 0.446 -26.280 10.854 1.00 92.31 189 ASN A C 1
ATOM 1425 O O . ASN A 1 189 ? 1.372 -26.740 10.175 1.00 92.31 189 ASN A O 1
ATOM 1429 N N . PRO A 1 190 ? 0.092 -26.832 12.029 1.00 87.75 190 PRO A N 1
ATOM 1430 C CA . PRO A 1 190 ? 0.736 -28.033 12.532 1.00 87.75 190 PRO A CA 1
ATOM 1431 C C . PRO A 1 190 ? 0.487 -29.188 11.559 1.00 87.75 190 PRO A C 1
ATOM 1433 O O . PRO A 1 190 ? -0.642 -29.434 11.127 1.00 87.75 190 PRO A O 1
ATOM 1436 N N . LYS A 1 191 ? 1.553 -29.907 11.199 1.00 83.38 191 LYS A N 1
ATOM 1437 C CA . LYS A 1 191 ? 1.442 -31.083 10.336 1.00 83.38 191 LYS A CA 1
ATOM 1438 C C . LYS A 1 191 ? 0.752 -32.187 11.128 1.00 83.38 191 LYS A C 1
ATOM 1440 O O . LYS A 1 191 ? 1.365 -32.789 12.002 1.00 83.38 191 LYS A O 1
ATOM 1445 N N . LEU A 1 192 ? -0.507 -32.459 10.805 1.00 76.38 192 LEU A N 1
ATOM 1446 C CA . LEU A 1 192 ? -1.224 -33.625 11.309 1.00 76.38 192 LEU A CA 1
ATOM 1447 C C . LEU A 1 192 ? -0.646 -34.877 10.643 1.00 76.38 192 LEU A C 1
ATOM 1449 O O . LEU A 1 192 ? -1.183 -35.378 9.659 1.00 76.38 192 LEU A O 1
ATOM 1453 N N . ASN A 1 193 ? 0.485 -35.358 11.148 1.00 73.06 193 ASN A N 1
ATOM 1454 C CA . ASN A 1 193 ? 0.977 -36.688 10.825 1.00 73.06 193 ASN A CA 1
ATOM 1455 C C . ASN A 1 193 ? 0.966 -37.565 12.070 1.00 73.06 193 ASN A C 1
ATOM 1457 O O . ASN A 1 193 ? 1.989 -38.112 12.456 1.00 73.06 193 ASN A O 1
ATOM 1461 N N . ASP A 1 194 ? -0.226 -37.732 12.631 1.00 66.38 194 ASP A N 1
ATOM 1462 C CA . ASP A 1 194 ? -0.542 -38.880 13.460 1.00 66.38 194 ASP A CA 1
ATOM 1463 C C . ASP A 1 194 ? -1.635 -39.645 12.738 1.00 66.38 194 ASP A C 1
ATOM 1465 O O . ASP A 1 194 ? -2.828 -39.388 12.880 1.00 66.38 194 ASP A O 1
ATOM 1469 N N . LYS A 1 195 ? -1.210 -40.594 11.904 1.00 66.19 195 LYS A N 1
ATOM 1470 C CA . LYS A 1 195 ? -2.062 -41.742 11.622 1.00 66.19 195 LYS A CA 1
ATOM 1471 C C . LYS A 1 195 ? -2.122 -42.474 12.958 1.00 66.19 195 LYS A C 1
ATOM 1473 O O . LYS A 1 195 ? -1.092 -43.040 13.340 1.00 66.19 195 LYS A O 1
ATOM 1478 N N . PRO A 1 196 ? -3.247 -42.464 13.698 1.00 65.12 196 PRO A N 1
ATOM 1479 C CA . PRO A 1 196 ? -3.347 -43.375 14.815 1.00 65.12 196 PRO A CA 1
ATOM 1480 C C . PRO A 1 196 ? -3.113 -44.763 14.221 1.00 65.12 196 PRO A C 1
ATOM 1482 O O . PRO A 1 196 ? -3.791 -45.162 13.269 1.00 65.12 196 PRO A O 1
ATOM 1485 N N . ARG A 1 197 ? -2.102 -45.479 14.722 1.00 62.66 197 ARG A N 1
ATOM 1486 C CA . ARG A 1 197 ? -1.964 -46.917 14.480 1.00 62.66 197 ARG A CA 1
ATOM 1487 C C . ARG A 1 197 ? -3.156 -47.572 15.178 1.00 62.66 197 ARG A C 1
ATOM 1489 O O . ARG A 1 197 ? -3.047 -48.035 16.304 1.00 62.66 197 ARG A O 1
ATOM 1496 N N . GLY A 1 198 ? -4.328 -47.472 14.557 1.00 55.78 198 GLY A N 1
ATOM 1497 C CA . GLY A 1 198 ? -5.596 -47.896 15.119 1.00 55.78 198 GLY A CA 1
ATOM 1498 C C . GLY A 1 198 ? -5.594 -49.404 15.284 1.00 55.78 198 GLY A C 1
ATOM 1499 O O . GLY A 1 198 ? -5.730 -50.140 14.305 1.00 55.78 198 GLY A O 1
ATOM 1500 N N . GLY A 1 199 ? -5.446 -49.838 16.535 1.00 59.31 199 GLY A N 1
ATOM 1501 C CA . GLY A 1 199 ? -5.869 -51.148 16.990 1.00 59.31 199 GLY A CA 1
ATOM 1502 C C . GLY A 1 199 ? -7.354 -51.315 16.689 1.00 59.31 199 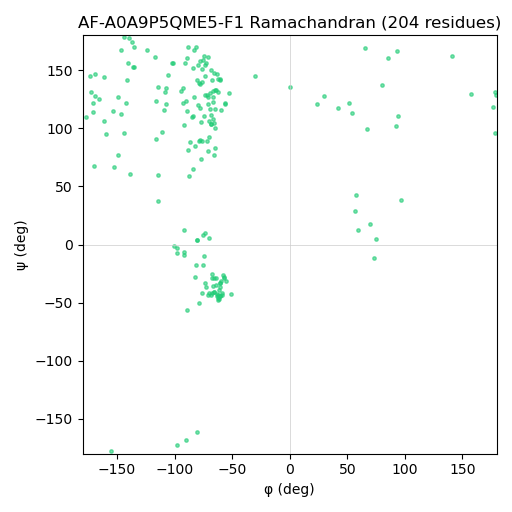GLY A C 1
ATOM 1503 O O . GLY A 1 199 ? -8.195 -50.520 17.105 1.00 59.31 199 GLY A O 1
ATOM 1504 N N . ARG A 1 200 ? -7.659 -52.338 15.897 1.00 61.31 200 ARG A N 1
ATOM 1505 C CA . ARG A 1 200 ? -9.016 -52.763 15.577 1.00 61.31 200 ARG A CA 1
ATOM 1506 C C . ARG A 1 200 ? -9.553 -53.577 16.753 1.00 61.31 200 ARG A C 1
ATOM 1508 O O . ARG A 1 200 ? -9.407 -54.791 16.758 1.00 61.31 200 ARG A O 1
ATOM 1515 N N . SER A 1 201 ? -10.172 -52.946 17.738 1.00 62.09 201 SER A N 1
ATOM 1516 C CA . SER A 1 201 ? -11.003 -53.686 18.697 1.00 62.09 201 SER A CA 1
ATOM 1517 C C . SER A 1 201 ? -12.137 -52.803 19.190 1.00 62.09 201 SER A C 1
ATOM 1519 O O . SER A 1 201 ? -12.113 -52.250 20.284 1.00 62.09 201 SER A O 1
ATOM 1521 N N . PHE A 1 202 ? -13.142 -52.665 18.330 1.00 58.91 202 PHE A N 1
ATOM 1522 C CA . PHE A 1 202 ? -14.474 -52.215 18.711 1.00 58.91 202 PHE A CA 1
ATOM 1523 C C . PHE A 1 202 ? -15.185 -53.408 19.377 1.00 58.91 202 PHE A C 1
ATOM 1525 O O . PHE A 1 202 ? -16.011 -54.070 18.757 1.00 58.91 202 PHE A O 1
ATOM 1532 N N . THR A 1 203 ? -14.810 -53.769 20.606 1.00 61.03 203 THR A N 1
ATOM 1533 C CA . THR A 1 203 ? -15.612 -54.710 21.403 1.00 61.03 203 THR A CA 1
ATOM 1534 C C . THR A 1 203 ? -16.695 -53.916 22.115 1.00 61.03 203 THR A C 1
ATOM 1536 O O . THR A 1 203 ? -16.409 -53.108 22.997 1.00 61.03 203 THR A O 1
ATOM 1539 N N . ARG A 1 204 ? -17.937 -54.115 21.669 1.00 62.94 204 ARG A N 1
ATOM 1540 C CA . ARG A 1 204 ? -19.147 -53.630 22.331 1.00 62.94 204 ARG A CA 1
ATOM 1541 C C . ARG A 1 204 ? -19.270 -54.388 23.655 1.00 62.94 204 ARG A C 1
ATOM 1543 O O . ARG A 1 204 ? -19.231 -55.611 23.640 1.00 62.94 204 ARG A O 1
ATOM 1550 N N . LEU A 1 205 ? -19.320 -53.667 24.769 1.00 61.62 205 LEU A N 1
ATOM 1551 C CA . LEU A 1 205 ? -19.618 -54.245 26.078 1.00 61.62 205 LEU A CA 1
ATOM 1552 C C . LEU A 1 205 ? -21.140 -54.430 26.155 1.00 61.62 205 LEU A C 1
ATOM 1554 O O . LEU A 1 205 ? -21.864 -53.448 25.969 1.00 61.62 205 LEU A O 1
ATOM 1558 N N . ASP A 1 206 ? -21.570 -55.681 26.331 1.00 68.88 206 ASP A N 1
ATOM 1559 C CA . ASP A 1 206 ? -22.944 -56.085 26.668 1.00 68.88 206 ASP A CA 1
ATOM 1560 C C . ASP A 1 206 ? -23.242 -55.863 28.160 1.00 68.88 206 ASP A C 1
ATOM 1562 O O . ASP A 1 206 ? -22.309 -56.039 28.984 1.00 68.88 206 ASP A O 1
#

Secondary structure (DSSP, 8-state):
---------S-PBPTT-SSSBPBGGGTTB-HHHHHHHHHHHH----------------------------------------PPP-PPPPPPPP-------------------------------TT-PPP-S-TTB-TTT--B--HHHHHHTB-TTS-B--TTTTSGGGS---S-HHHHHHHHHHHHS-----------------

Nearest PDB structures (foldseek):
  1x4w-assembly1_A  TM=7.476E-01  e=8.832E-05  Homo sapiens

Sequence (206 aa):
MEDNNTSQNMPIVCANGCGFYGNPINNNMCSKCFKQVSQKNNSPNPNTSAAVSTQKQTEPDLPMTQLAPAPTTPPASSTISSPVQVQPPQPPVEAHIPRPQPSPSPMDITPSPIESTSQPPDSPTLNEKPVQANKGRCFMCRAKIPLAKQAINKCRCEYVFCDTHKALEKHDCDFDFAKMGKDLLTKANPKLNDKPRGGRSFTRLD

pLDDT: mean 70.41, std 20.52, range [33.5, 96.62]